Protein 1Y71 (pdb70)

InterPro domains:
  IPR014916 Kinase associated protein B [PF08810] (15-125)
  IPR014916 Kinase associated protein B [SM01298] (15-127)
  IPR038080 Kinase associated protein B superfamily [G3DSA:2.30.30.430] (1-127)
  IPR038080 Kinase associated protein B superfamily [SSF141251] (4-126)

Organism: Bacillus cereus (strain ATCC 14579 / DSM 31 / CCUG 7414 / JCM 2152 / NBRC 15305 / NCIMB 9373 / NCTC 2599 / NRRL B-3711) (NCBI:txid226900)

Foldseek 3Di:
DDDFQFWWWAQDQQWIFIFTFHDDDPQKTWTFGFATQAAHFPVRGDADHRHIDIGGPVIGGDDDDRDHHVVRVVVNLVVVVPCVVPPDVSSVVRVVVSVVNCVVSVD/DADFQFWWWAADQQWIFIFTFHDDDPQKTWTQGFATQAAHQQPVPGDGDQDHRRTDIGGPVIGGDDDDGDHRLVRVVVNLVVVVPCVVPPDPSSVSRVVRSVVVCVVSVD

Structure (mmCIF, N/CA/C/O backbone):
data_1Y71
#
_entry.id   1Y71
#
_cell.length_a   27.197
_cell.length_b   99.403
_cell.length_c   101.755
_cell.angle_alpha   90.000
_cell.angle_beta   90.000
_cell.angle_gamma   90.000
#
_symmetry.space_group_name_H-M   'P 21 21 21'
#
loop_
_entity.id
_entity.type
_entity.pdbx_description
1 polymer 'Kinase-associated protein B'
2 water water
#
loop_
_atom_site.group_PDB
_atom_site.id
_atom_site.type_symbol
_atom_site.label_atom_id
_atom_site.label_alt_id
_atom_site.label_comp_id
_atom_site.label_asym_id
_atom_site.label_entity_id
_atom_site.label_seq_id
_atom_site.pdbx_PDB_ins_code
_atom_site.Cartn_x
_atom_site.Cartn_y
_atom_site.Cartn_z
_atom_site.occupancy
_atom_site.B_iso_or_equiv
_atom_site.auth_seq_id
_atom_site.auth_comp_id
_atom_site.auth_asym_id
_atom_site.auth_atom_id
_atom_site.pdbx_PDB_model_num
ATOM 1 N N . THR A 1 7 ? -13.830 -26.195 17.300 1.00 40.97 4 THR A N 1
ATOM 2 C CA . THR A 1 7 ? -12.586 -25.762 16.587 1.00 40.87 4 THR A CA 1
ATOM 3 C C . THR A 1 7 ? -12.677 -24.309 16.106 1.00 39.87 4 THR A C 1
ATOM 4 O O . THR A 1 7 ? -13.177 -24.027 15.011 1.00 40.36 4 THR A O 1
ATOM 8 N N . PHE A 1 8 ? -12.173 -23.395 16.925 1.00 38.38 5 PHE A N 1
ATOM 9 C CA . PHE A 1 8 ? -12.119 -21.983 16.560 1.00 36.38 5 PHE A CA 1
ATOM 10 C C . PHE A 1 8 ? -11.345 -21.755 15.273 1.00 36.43 5 PHE A C 1
ATOM 11 O O . PHE A 1 8 ? -10.314 -22.391 15.025 1.00 35.25 5 PHE A O 1
ATOM 19 N N . GLU A 1 9 ? -11.895 -20.859 14.457 1.00 35.98 6 GLU A N 1
ATOM 20 C CA . GLU A 1 9 ? -11.336 -20.488 13.182 1.00 36.34 6 GLU A CA 1
ATOM 21 C C . GLU A 1 9 ? -10.334 -19.371 13.431 1.00 34.78 6 GLU A C 1
ATOM 22 O O . GLU A 1 9 ? -10.442 -18.629 14.431 1.00 33.17 6 GLU A O 1
ATOM 28 N N . ILE A 1 10 ? -9.374 -19.255 12.510 1.00 32.94 7 ILE A N 1
ATOM 29 C CA . ILE A 1 10 ? -8.381 -18.198 12.535 1.00 31.56 7 ILE A CA 1
ATOM 30 C C . ILE A 1 10 ? -9.144 -16.881 12.487 1.00 29.61 7 ILE A C 1
ATOM 31 O O . ILE A 1 10 ? -10.063 -16.709 11.684 1.00 29.22 7 ILE A O 1
ATOM 36 N N . GLY A 1 11 ? -8.791 -15.976 13.386 1.00 27.81 8 GLY A N 1
ATOM 37 C CA . GLY A 1 11 ? -9.494 -14.713 13.486 1.00 25.71 8 GLY A CA 1
ATOM 38 C C . GLY A 1 11 ? -10.457 -14.678 14.656 1.00 25.56 8 GLY A C 1
ATOM 39 O O . GLY A 1 11 ? -10.875 -13.616 15.072 1.00 24.92 8 GLY A O 1
ATOM 40 N N . GLU A 1 12 ? -10.812 -15.835 15.215 1.00 25.21 9 GLU A N 1
ATOM 41 C CA . GLU A 1 12 ? -11.752 -15.847 16.328 1.00 25.26 9 GLU A CA 1
ATOM 42 C C . GLU A 1 12 ? -11.281 -15.064 17.591 1.00 23.05 9 GLU A C 1
ATOM 43 O O . GLU A 1 12 ? -10.139 -15.181 18.030 1.00 23.86 9 GLU A O 1
ATOM 49 N N . ILE A 1 13 ? -12.172 -14.272 18.158 1.00 22.37 10 ILE A N 1
ATOM 50 C CA . ILE A 1 13 ? -11.864 -13.528 19.385 1.00 21.37 10 ILE A CA 1
ATOM 51 C C . ILE A 1 13 ? -12.193 -14.446 20.557 1.00 21.85 10 ILE A C 1
ATOM 52 O O . ILE A 1 13 ? -13.309 -14.973 20.638 1.00 22.02 10 ILE A O 1
ATOM 57 N N . VAL A 1 14 ? -11.218 -14.655 21.436 1.00 20.81 11 VAL A N 1
ATOM 58 C CA . VAL A 1 14 ? -11.321 -15.670 22.485 1.00 20.88 11 VAL A CA 1
ATOM 59 C C . VAL A 1 14 ? -10.748 -15.147 23.797 1.00 21.12 11 VAL A C 1
ATOM 60 O O . VAL A 1 14 ? -10.080 -14.109 23.831 1.00 21.79 11 VAL A O 1
ATOM 64 N N . THR A 1 15 ? -11.055 -15.839 24.895 1.00 21.94 12 THR A N 1
ATOM 65 C CA . THR A 1 15 ? -10.219 -15.811 26.078 1.00 22.79 12 THR A CA 1
ATOM 66 C C . THR A 1 15 ? -9.286 -16.997 26.123 1.00 23.79 12 THR A C 1
ATOM 67 O O . THR A 1 15 ? -9.631 -18.100 25.655 1.00 23.85 12 THR A O 1
ATOM 71 N N . GLY A 1 16 ? -8.101 -16.780 26.706 1.00 23.96 13 GLY A N 1
ATOM 72 C CA . GLY A 1 16 ? -7.173 -17.880 26.978 1.00 23.32 13 GLY A CA 1
ATOM 73 C C . GLY A 1 16 ? -6.599 -17.735 28.391 1.00 23.87 13 GLY A C 1
ATOM 74 O O . GLY A 1 16 ? -6.315 -16.632 28.857 1.00 24.20 13 GLY A O 1
ATOM 75 N N . ILE A 1 17 ? -6.481 -18.852 29.084 1.00 25.04 14 ILE A N 1
ATOM 76 C CA . ILE A 1 17 ? -5.832 -18.914 30.394 1.00 25.02 14 ILE A CA 1
ATOM 77 C C . ILE A 1 17 ? -4.452 -19.526 30.137 1.00 25.66 14 ILE A C 1
ATOM 78 O O . ILE A 1 17 ? -4.332 -20.597 29.501 1.00 24.40 14 ILE A O 1
ATOM 83 N N . TYR A 1 18 ? -3.407 -18.845 30.610 1.00 25.26 15 TYR A N 1
ATOM 84 C CA . TYR A 1 18 ? -2.053 -19.262 30.330 1.00 25.85 15 TYR A CA 1
ATOM 85 C C . TYR A 1 18 ? -1.177 -18.859 31.522 1.00 26.12 15 TYR A C 1
ATOM 86 O O . TYR A 1 18 ? -1.083 -17.660 31.841 1.00 25.20 15 TYR A O 1
ATOM 95 N N . LYS A 1 19 ? -0.557 -19.859 32.170 1.00 26.17 16 LYS A N 1
ATOM 96 C CA . LYS A 1 19 ? 0.277 -19.636 33.374 1.00 26.46 16 LYS A CA 1
ATOM 97 C C . LYS A 1 19 ? -0.424 -18.801 34.431 1.00 25.34 16 LYS A C 1
ATOM 98 O O . LYS A 1 19 ? 0.162 -17.867 35.007 1.00 25.96 16 LYS A O 1
ATOM 104 N N . THR A 1 20 ? -1.679 -19.152 34.683 1.00 24.68 17 THR A N 1
ATOM 105 C CA . THR A 1 20 ? -2.538 -18.530 35.702 1.00 24.53 17 THR A CA 1
ATOM 106 C C . THR A 1 20 ? -3.074 -17.142 35.298 1.00 23.90 17 THR A C 1
ATOM 107 O O . THR A 1 20 ? -3.947 -16.622 35.955 1.00 23.44 17 THR A O 1
ATOM 111 N N . GLY A 1 21 ? -2.584 -16.562 34.207 1.00 23.26 18 GLY A N 1
ATOM 112 C CA . GLY A 1 21 ? -3.131 -15.274 33.748 1.00 21.65 18 GLY A CA 1
ATOM 113 C C . GLY A 1 21 ? -4.263 -15.552 32.788 1.00 22.15 18 GLY A C 1
ATOM 114 O O . GLY A 1 21 ? -4.352 -16.658 32.245 1.00 21.39 18 GLY A O 1
ATOM 115 N N . LYS A 1 22 ? -5.142 -14.572 32.580 1.00 21.50 19 LYS A N 1
ATOM 116 C CA . LYS A 1 22 ? -6.271 -14.745 31.654 1.00 22.35 19 LYS A CA 1
ATOM 117 C C . LYS A 1 22 ? -6.296 -13.527 30.734 1.00 22.14 19 LYS A C 1
ATOM 118 O O . LYS A 1 22 ? -6.191 -12.396 31.193 1.00 22.62 19 LYS A O 1
ATOM 124 N N . TYR A 1 23 ? -6.454 -13.775 29.441 1.00 22.55 20 TYR A N 1
ATOM 125 C CA . TYR A 1 23 ? -6.234 -12.764 28.420 1.00 21.99 20 TYR A CA 1
ATOM 126 C C . TYR A 1 23 ? -7.368 -12.817 27.445 1.00 22.09 20 TYR A C 1
ATOM 127 O O . TYR A 1 23 ? -7.989 -13.852 27.280 1.00 22.30 20 TYR A O 1
ATOM 136 N N . ILE A 1 24 ? -7.602 -11.695 26.773 1.00 21.91 21 ILE A N 1
ATOM 137 C CA . ILE A 1 24 ? -8.450 -11.667 25.624 1.00 20.56 21 ILE A CA 1
ATOM 138 C C . ILE A 1 24 ? -7.514 -11.607 24.439 1.00 20.90 21 ILE A C 1
ATOM 139 O O . ILE A 1 24 ? -6.548 -10.855 24.461 1.00 19.09 21 ILE A O 1
ATOM 144 N N . GLY A 1 25 ? -7.822 -12.392 23.398 1.00 21.22 22 GLY A N 1
ATOM 145 C CA . GLY A 1 25 ? -6.990 -12.426 22.198 1.00 20.52 22 GLY A CA 1
ATOM 146 C C . GLY A 1 25 ? -7.713 -12.940 20.976 1.00 21.65 22 GLY A C 1
ATOM 147 O O . GLY A 1 25 ? -8.974 -12.991 20.946 1.00 21.02 22 GLY A O 1
ATOM 148 N N . GLU A 1 26 ? -6.902 -13.276 19.961 1.00 21.25 23 GLU A N 1
ATOM 149 C CA . GLU A 1 26 ? -7.368 -13.665 18.657 1.00 22.33 23 GLU A CA 1
ATOM 150 C C . GLU A 1 26 ? -6.592 -14.903 18.211 1.00 22.99 23 GLU A C 1
ATOM 151 O O . GLU A 1 26 ? -5.358 -14.918 18.274 1.00 23.18 23 GLU A O 1
ATOM 157 N N . VAL A 1 27 ? -7.322 -15.943 17.799 1.00 24.38 24 VAL A N 1
ATOM 158 C CA . VAL A 1 27 ? -6.727 -17.173 17.261 1.00 25.14 24 VAL A CA 1
ATOM 159 C C . VAL A 1 27 ? -6.019 -16.829 15.942 1.00 25.90 24 VAL A C 1
ATOM 160 O O . VAL A 1 27 ? -6.617 -16.253 15.020 1.00 25.45 24 VAL A O 1
ATOM 164 N N . THR A 1 28 ? -4.738 -17.160 15.865 1.00 27.56 25 THR A N 1
ATOM 165 C CA . THR A 1 28 ? -3.962 -16.909 14.636 1.00 29.72 25 THR A CA 1
ATOM 166 C C . THR A 1 28 ? -3.491 -18.189 13.982 1.00 31.52 25 THR A C 1
ATOM 167 O O . THR A 1 28 ? -3.123 -18.180 12.804 1.00 31.31 25 THR A O 1
ATOM 171 N N . ASN A 1 29 ? -3.497 -19.268 14.766 1.00 33.40 26 ASN A N 1
ATOM 172 C CA . ASN A 1 29 ? -3.183 -20.602 14.288 1.00 36.08 26 ASN A CA 1
ATOM 173 C C . ASN A 1 29 ? -3.826 -21.702 15.146 1.00 37.54 26 ASN A C 1
ATOM 174 O O . ASN A 1 29 ? -4.235 -21.484 16.294 1.00 36.87 26 ASN A O 1
ATOM 179 N N . SER A 1 30 ? -3.907 -22.895 14.574 1.00 39.76 27 SER A N 1
ATOM 180 C CA . SER A 1 30 ? -4.610 -24.001 15.190 1.00 41.66 27 SER A CA 1
ATOM 181 C C . SER A 1 30 ? -3.867 -25.295 14.884 1.00 42.82 27 SER A C 1
ATOM 182 O O . SER A 1 30 ? -3.397 -25.496 13.756 1.00 42.95 27 SER A O 1
ATOM 185 N N . ARG A 1 31 ? -3.743 -26.145 15.901 1.00 43.52 28 ARG A N 1
ATOM 186 C CA . ARG A 1 31 ? -3.198 -27.505 15.747 1.00 44.76 28 ARG A CA 1
ATOM 187 C C . ARG A 1 31 ? -3.892 -28.412 16.768 1.00 44.20 28 ARG A C 1
ATOM 188 O O . ARG A 1 31 ? -4.453 -27.902 17.744 1.00 44.12 28 ARG A O 1
ATOM 196 N N . PRO A 1 32 ? -3.868 -29.756 16.556 1.00 43.78 29 PRO A N 1
ATOM 197 C CA . PRO A 1 32 ? -4.483 -30.665 17.539 1.00 42.83 29 PRO A CA 1
ATOM 198 C C . PRO A 1 32 ? -4.188 -30.292 18.995 1.00 41.98 29 PRO A C 1
ATOM 199 O O . PRO A 1 32 ? -3.015 -30.171 19.391 1.00 42.36 29 PRO A O 1
ATOM 203 N N . GLY A 1 33 ? -5.252 -30.088 19.774 1.00 40.30 30 GLY A N 1
ATOM 204 C CA . GLY A 1 33 ? -5.131 -29.821 21.208 1.00 38.42 30 GLY A CA 1
ATOM 205 C C . GLY A 1 33 ? -4.624 -28.446 21.639 1.00 37.20 30 GLY A C 1
ATOM 206 O O . GLY A 1 33 ? -4.348 -28.236 22.835 1.00 35.88 30 GLY A O 1
ATOM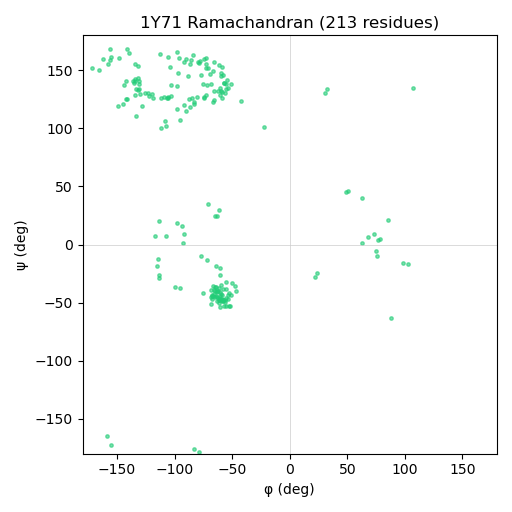 207 N N . SER A 1 34 ? -4.505 -27.507 20.692 1.00 35.90 31 SER A N 1
ATOM 208 C CA . SER A 1 34 ? -3.885 -26.213 21.000 1.00 35.08 31 SER A CA 1
ATOM 209 C C . SER A 1 34 ? -4.281 -25.092 20.038 1.00 33.95 31 SER A C 1
ATOM 210 O O . SER A 1 34 ? -4.647 -25.346 18.895 1.00 33.60 31 SER A O 1
ATOM 213 N N . TYR A 1 35 ? -4.199 -23.852 20.520 1.00 33.14 32 TYR A N 1
ATOM 214 C CA . TYR A 1 35 ? -4.327 -22.665 19.658 1.00 32.02 32 TYR A CA 1
ATOM 215 C C . TYR A 1 35 ? -3.187 -21.685 19.915 1.00 30.47 32 TYR A C 1
ATOM 216 O O . TYR A 1 35 ? -2.789 -21.478 21.067 1.00 30.30 32 TYR A O 1
ATOM 225 N N . VAL A 1 36 ? -2.690 -21.079 18.843 1.00 28.59 33 VAL A N 1
ATOM 226 C CA . VAL A 1 36 ? -1.851 -19.885 18.961 1.00 27.43 33 VAL A CA 1
ATOM 227 C C . VAL A 1 36 ? -2.765 -18.689 19.103 1.00 26.77 33 VAL A C 1
ATOM 228 O O . VAL A 1 36 ? -3.616 -18.440 18.253 1.00 27.12 33 VAL A O 1
ATOM 232 N N . VAL A 1 37 ? -2.583 -17.954 20.195 1.00 26.20 34 VAL A N 1
ATOM 233 C CA . VAL A 1 37 ? -3.408 -16.808 20.491 1.00 24.96 34 VAL A CA 1
ATOM 234 C C . VAL A 1 37 ? -2.552 -15.586 20.561 1.00 24.39 34 VAL A C 1
ATOM 235 O O . VAL A 1 37 ? -1.508 -15.551 21.269 1.00 22.81 34 VAL A O 1
ATOM 239 N N . LYS A 1 38 ? -3.008 -14.582 19.822 1.00 22.33 35 LYS A N 1
ATOM 240 C CA . LYS A 1 38 ? -2.406 -13.248 19.863 1.00 23.09 35 LYS A CA 1
ATOM 241 C C . LYS A 1 38 ? -3.119 -12.397 20.904 1.00 21.21 35 LYS A C 1
ATOM 242 O O . LYS A 1 38 ? -4.321 -12.150 20.806 1.00 22.65 35 LYS A O 1
ATOM 248 N N . VAL A 1 39 ? -2.373 -11.941 21.892 1.00 20.54 36 VAL A N 1
ATOM 249 C CA . VAL A 1 39 ? -2.909 -11.204 23.041 1.00 20.37 36 VAL A CA 1
ATOM 250 C C . VAL A 1 39 ? -3.311 -9.777 22.715 1.00 19.94 36 VAL A C 1
ATOM 251 O O . VAL A 1 39 ? -2.525 -8.986 22.168 1.00 19.88 36 VAL A O 1
ATOM 255 N N . LEU A 1 40 ? -4.551 -9.447 23.063 1.00 19.98 37 LEU A N 1
ATOM 256 C CA . LEU A 1 40 ? -5.093 -8.102 22.853 1.00 20.61 37 LEU A CA 1
ATOM 257 C C . LEU A 1 40 ? -5.404 -7.328 24.176 1.00 20.09 37 LEU A C 1
ATOM 258 O O . LEU A 1 40 ? -5.422 -6.097 24.186 1.00 19.99 37 LEU A O 1
ATOM 263 N N . ALA A 1 41 ? -5.670 -8.045 25.270 1.00 19.91 38 ALA A N 1
ATOM 264 C CA . ALA A 1 41 ? -5.978 -7.412 26.557 1.00 20.07 38 ALA A CA 1
ATOM 265 C C . ALA A 1 41 ? -5.806 -8.412 27.694 1.00 20.18 38 ALA A C 1
ATOM 266 O O . ALA A 1 41 ? -5.816 -9.617 27.463 1.00 19.78 38 ALA A O 1
ATOM 268 N N . VAL A 1 42 ? -5.632 -7.900 28.919 1.00 20.67 39 VAL A N 1
ATOM 269 C CA . VAL A 1 42 ? -5.410 -8.749 30.117 1.00 22.16 39 VAL A CA 1
ATOM 270 C C . VAL A 1 42 ? -6.706 -8.722 30.957 1.00 22.41 39 VAL A C 1
ATOM 271 O O . VAL A 1 42 ? -7.207 -7.648 31.259 1.00 23.28 39 VAL A O 1
ATOM 275 N N . LEU A 1 43 ? -7.246 -9.895 31.286 1.00 22.48 40 LEU A N 1
ATOM 276 C CA . LEU A 1 43 ? -8.403 -9.997 32.188 1.00 22.55 40 LEU A CA 1
ATOM 277 C C . LEU A 1 43 ? -7.975 -10.263 33.631 1.00 23.31 40 LEU A C 1
ATOM 278 O O . LEU A 1 43 ? -8.572 -9.747 34.584 1.00 22.48 40 LEU A O 1
ATOM 283 N N . LYS A 1 44 ? -6.932 -11.074 33.780 1.00 22.86 41 LYS A N 1
ATOM 284 C CA . LYS A 1 44 ? -6.436 -11.443 35.101 1.00 24.65 41 LYS A CA 1
ATOM 285 C C . LYS A 1 44 ? -4.917 -11.494 34.993 1.00 23.85 41 LYS A C 1
ATOM 286 O O . LYS A 1 44 ? -4.376 -12.179 34.100 1.00 24.37 41 LYS A O 1
ATOM 292 N N . HIS A 1 45 ? -4.247 -10.744 35.861 1.00 23.43 42 HIS A N 1
ATOM 293 C CA . HIS A 1 45 ? -2.779 -10.774 35.950 1.00 23.68 42 HIS A CA 1
ATOM 294 C C . HIS A 1 45 ? -2.341 -12.104 36.584 1.00 24.38 42 HIS A C 1
ATOM 295 O O . HIS A 1 45 ? -2.980 -12.578 37.515 1.00 23.31 42 HIS A O 1
ATOM 302 N N . PRO A 1 46 ? -1.285 -12.740 36.038 1.00 24.38 43 PRO A N 1
ATOM 303 C CA . PRO A 1 46 ? -0.916 -14.031 36.632 1.00 24.95 43 PRO A CA 1
ATOM 304 C C . PRO A 1 46 ? -0.507 -13.922 38.108 1.00 25.44 43 PRO A C 1
ATOM 305 O O . PRO A 1 46 ? -0.076 -12.853 38.572 1.00 25.38 43 PRO A O 1
ATOM 309 N N . VAL A 1 47 ? -0.681 -15.030 38.814 1.00 26.12 44 VAL A N 1
ATOM 310 C CA . VAL A 1 47 ? -0.249 -15.227 40.208 1.00 27.40 44 VAL A CA 1
ATOM 311 C C . VAL A 1 47 ? 1.269 -15.213 40.300 1.00 28.41 44 VAL A C 1
ATOM 312 O O . VAL A 1 47 ? 1.949 -15.630 39.349 1.00 27.75 44 VAL A O 1
ATOM 316 N N . GLN A 1 48 ? 1.798 -14.758 41.454 1.00 29.39 45 GLN A N 1
ATOM 317 C CA . GLN A 1 48 ? 3.253 -14.674 41.673 1.00 31.14 45 GLN A CA 1
ATOM 318 C C . GLN A 1 48 ? 3.838 -15.866 42.454 1.00 32.31 45 GLN A C 1
ATOM 319 O O . GLN A 1 48 ? 3.114 -16.819 42.764 1.00 34.51 45 GLN A O 1
ATOM 325 N N . GLU A 1 64 ? 8.555 -11.164 38.738 1.00 43.81 61 GLU A N 1
ATOM 326 C CA . GLU A 1 64 ? 8.808 -12.607 38.658 1.00 43.76 61 GLU A CA 1
ATOM 327 C C . GLU A 1 64 ? 8.020 -13.230 37.501 1.00 43.11 61 GLU A C 1
ATOM 328 O O . GLU A 1 64 ? 8.625 -13.737 36.541 1.00 43.17 61 GLU A O 1
ATOM 334 N N . ARG A 1 65 ? 6.679 -13.170 37.600 1.00 41.04 62 ARG A N 1
ATOM 335 C CA . ARG A 1 65 ? 5.751 -13.723 36.602 1.00 39.07 62 ARG A CA 1
ATOM 336 C C . ARG A 1 65 ? 4.997 -12.577 35.889 1.00 36.77 62 ARG A C 1
ATOM 337 O O . ARG A 1 65 ? 4.010 -12.039 36.421 1.00 34.81 62 ARG A O 1
ATOM 345 N N . ARG A 1 66 ? 5.462 -12.235 34.688 1.00 34.23 63 ARG A N 1
ATOM 346 C CA . ARG A 1 66 ? 4.962 -11.084 33.946 1.00 33.73 63 ARG A CA 1
ATOM 347 C C . ARG A 1 66 ? 3.756 -11.500 33.092 1.00 31.22 63 ARG A C 1
ATOM 348 O O . ARG A 1 66 ? 3.689 -12.624 32.590 1.00 30.38 63 ARG A O 1
ATOM 356 N N . ALA A 1 67 ? 2.806 -10.585 32.960 1.00 28.82 64 ALA A N 1
ATOM 357 C CA . ALA A 1 67 ? 1.688 -10.748 32.055 1.00 27.33 64 ALA A CA 1
ATOM 358 C C . ALA A 1 67 ? 2.239 -10.911 30.629 1.00 26.05 64 ALA A C 1
ATOM 359 O O . ALA A 1 67 ? 3.297 -10.354 30.313 1.00 24.76 64 ALA A O 1
ATOM 361 N N . LEU A 1 68 ? 1.545 -11.689 29.801 1.00 24.71 65 LEU A N 1
ATOM 362 C CA . LEU A 1 68 ? 1.810 -11.696 28.329 1.00 24.99 65 LEU A CA 1
ATOM 363 C C . LEU A 1 68 ? 1.733 -10.279 27.730 1.00 24.64 65 LEU A C 1
ATOM 364 O O . LEU A 1 68 ? 0.911 -9.471 28.151 1.00 23.27 65 LEU A O 1
ATOM 369 N N . ALA A 1 69 ? 2.627 -9.988 26.772 1.00 24.66 66 ALA A N 1
ATOM 370 C CA . ALA A 1 69 ? 2.708 -8.655 26.177 1.00 24.80 66 ALA A CA 1
ATOM 371 C C . ALA A 1 69 ? 1.624 -8.424 25.116 1.00 24.07 66 ALA A C 1
ATOM 372 O O . ALA A 1 69 ? 1.094 -9.378 24.514 1.00 24.56 66 ALA A O 1
ATOM 374 N N . PHE A 1 70 ? 1.307 -7.157 24.876 1.00 23.19 67 PHE A N 1
ATOM 375 C CA . PHE A 1 70 ? 0.336 -6.816 23.850 1.00 22.42 67 PHE A CA 1
ATOM 376 C C . PHE A 1 70 ? 0.885 -7.328 22.526 1.00 22.39 67 PHE A C 1
ATOM 377 O O . PHE A 1 70 ? 2.057 -7.101 22.222 1.00 19.17 67 PHE A O 1
ATOM 385 N N . ARG A 1 71 ? 0.045 -8.081 21.799 1.00 21.91 68 ARG A N 1
ATOM 386 C CA . ARG A 1 71 ? 0.372 -8.642 20.504 1.00 23.05 68 ARG A CA 1
ATOM 387 C C . ARG A 1 71 ? 1.286 -9.852 20.627 1.00 23.79 68 ARG A C 1
ATOM 388 O O . ARG A 1 71 ? 1.669 -10.430 19.602 1.00 24.45 68 ARG A O 1
ATOM 396 N N . GLU A 1 72 ? 1.602 -10.279 21.853 1.00 23.53 69 GLU A N 1
ATOM 397 C CA . GLU A 1 72 ? 2.401 -11.488 22.023 1.00 24.75 69 GLU A CA 1
ATOM 398 C C . GLU A 1 72 ? 1.570 -12.687 21.578 1.00 25.99 69 GLU A C 1
ATOM 399 O O . GLU A 1 72 ? 0.367 -12.760 21.846 1.00 25.69 69 GLU A O 1
ATOM 405 N N . GLN A 1 73 ? 2.200 -13.607 20.858 1.00 26.13 70 GLN A N 1
ATOM 406 C CA . GLN A 1 73 ? 1.509 -14.788 20.380 1.00 27.71 70 GLN A CA 1
ATOM 407 C C . GLN A 1 73 ? 1.925 -16.009 21.202 1.00 28.63 70 GLN A C 1
ATOM 408 O O . GLN A 1 73 ? 3.132 -16.323 21.333 1.00 28.28 70 GLN A O 1
ATOM 414 N N . THR A 1 74 ? 0.919 -16.693 21.728 1.00 28.83 71 THR A N 1
ATOM 415 C CA . THR A 1 74 ? 1.111 -17.773 22.704 1.00 30.19 71 THR A CA 1
ATOM 416 C C . THR A 1 74 ? 0.341 -19.021 22.331 1.00 30.02 71 THR A C 1
ATOM 417 O O . THR A 1 74 ? -0.813 -18.963 21.922 1.00 29.94 71 THR A O 1
ATOM 421 N N . ASN A 1 75 ? 0.990 -20.160 22.504 1.00 31.45 72 ASN A N 1
ATOM 422 C CA . ASN A 1 75 ? 0.328 -21.431 22.363 1.00 32.58 72 ASN A CA 1
ATOM 423 C C . ASN A 1 75 ? -0.408 -21.824 23.643 1.00 31.89 72 ASN A C 1
ATOM 424 O O . ASN A 1 75 ? 0.182 -21.936 24.721 1.00 31.20 72 ASN A O 1
ATOM 429 N N . ILE A 1 76 ? -1.717 -22.008 23.510 1.00 30.78 73 ILE A N 1
ATOM 430 C CA . ILE A 1 76 ? -2.581 -22.227 24.664 1.00 30.31 73 ILE A CA 1
ATOM 431 C C . ILE A 1 76 ? -3.360 -23.534 24.437 1.00 29.84 73 ILE A C 1
ATOM 432 O O . ILE A 1 76 ? -3.952 -23.708 23.368 1.00 29.59 73 ILE A O 1
ATOM 437 N N . PRO A 1 77 ? -3.362 -24.441 25.445 1.00 30.28 74 PRO A N 1
ATOM 4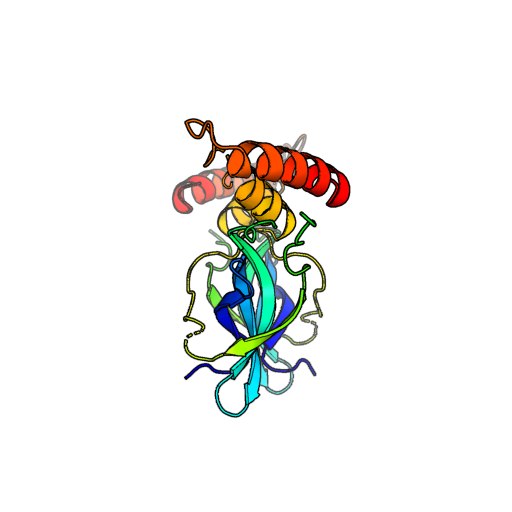38 C CA . PRO A 1 77 ? -4.136 -25.689 25.344 1.00 30.17 74 PRO A CA 1
ATOM 439 C C . PRO A 1 77 ? -5.597 -25.377 25.044 1.00 30.48 74 PRO A C 1
ATOM 440 O O . PRO A 1 77 ? -6.191 -24.486 25.678 1.00 30.25 74 PRO A O 1
ATOM 444 N N . GLU A 1 78 ? -6.148 -26.102 24.081 1.00 30.85 75 GLU A N 1
ATOM 445 C CA . GLU A 1 78 ? -7.533 -25.960 23.610 1.00 32.94 75 GLU A CA 1
ATOM 446 C C . GLU A 1 78 ? -8.594 -25.907 24.715 1.00 31.21 75 GLU A C 1
ATOM 447 O O . GLU A 1 78 ? -9.579 -25.175 24.580 1.00 31.07 75 GLU A O 1
ATOM 453 N N . GLN A 1 79 ? -8.391 -26.669 25.798 1.00 30.20 76 GLN A N 1
ATOM 454 C CA . GLN A 1 79 ? -9.320 -26.670 26.957 1.00 29.69 76 GLN A CA 1
ATOM 455 C C . GLN A 1 79 ? -9.419 -25.293 27.638 1.00 29.07 76 GLN A C 1
ATOM 456 O O . GLN A 1 79 ? -10.453 -24.973 28.250 1.00 28.53 76 GLN A O 1
ATOM 470 N N . VAL A 1 81 ? -9.051 -22.374 26.136 1.00 27.26 78 VAL A N 1
ATOM 471 C CA . VAL A 1 81 ? -9.469 -21.341 25.175 1.00 26.65 78 VAL A CA 1
ATOM 472 C C . VAL A 1 81 ? -11.000 -21.321 25.005 1.00 27.33 78 VAL A C 1
ATOM 473 O O . VAL A 1 81 ? -11.609 -22.352 24.758 1.00 26.53 78 VAL A O 1
ATOM 477 N N . LYS A 1 82 ? -11.612 -20.146 25.107 1.00 26.75 79 LYS A N 1
ATOM 478 C CA . LYS A 1 82 ? -13.060 -20.016 24.980 1.00 27.55 79 LYS A CA 1
ATOM 479 C C . LYS A 1 82 ? -13.456 -18.853 24.068 1.00 26.27 79 LYS A C 1
ATOM 480 O O . LYS A 1 82 ? -12.847 -17.800 24.126 1.00 24.79 79 LYS A O 1
ATOM 486 N N . LYS A 1 83 ? -14.489 -19.025 23.249 1.00 25.99 80 LYS A N 1
ATOM 487 C CA . LYS A 1 83 ? -15.022 -17.913 22.487 1.00 27.14 80 LYS A CA 1
ATOM 488 C C . LYS A 1 83 ? -15.304 -16.736 23.419 1.00 26.83 80 LYS A C 1
ATOM 489 O O . LYS A 1 83 ? -15.773 -16.926 24.542 1.00 26.31 80 LYS A O 1
ATOM 495 N N . TYR A 1 84 ? -14.960 -15.518 22.988 1.00 26.22 81 TYR A N 1
ATOM 496 C CA . TYR A 1 84 ? -15.206 -14.322 23.810 1.00 25.46 81 TYR A CA 1
ATOM 497 C C . TYR A 1 84 ? -16.069 -13.329 23.043 1.00 26.14 81 TYR A C 1
ATOM 498 O O . TYR A 1 84 ? -15.749 -12.944 21.925 1.00 25.64 81 TYR A O 1
ATOM 507 N N . GLU A 1 85 ? -17.155 -12.878 23.649 1.00 26.44 82 GLU A N 1
ATOM 508 C CA . GLU A 1 85 ? -17.996 -11.988 22.877 1.00 27.00 82 GLU A CA 1
ATOM 509 C C . GLU A 1 85 ? -18.145 -10.591 23.407 1.00 26.46 82 GLU A C 1
ATOM 510 O O . GLU A 1 85 ? -18.948 -9.830 22.863 1.00 28.74 82 GLU A O 1
ATOM 516 N N . GLY A 1 86 ? -17.392 -10.235 24.445 1.00 24.03 83 GLY A N 1
ATOM 517 C CA . GLY A 1 86 ? -17.468 -8.883 24.978 1.00 22.85 83 GLY A CA 1
ATOM 518 C C . GLY A 1 86 ? -16.602 -7.894 24.203 1.00 22.13 83 GLY A C 1
ATOM 519 O O . GLY A 1 86 ? -15.961 -8.237 23.192 1.00 21.35 83 GLY A O 1
ATOM 520 N N . GLU A 1 87 ? -16.563 -6.653 24.692 1.00 21.39 84 GLU A N 1
ATOM 521 C CA . GLU A 1 87 ? -15.734 -5.651 24.066 1.00 21.68 84 GLU A CA 1
ATOM 522 C C . GLU A 1 87 ? -14.271 -5.946 24.378 1.00 22.47 84 GLU A C 1
ATOM 523 O O . GLU A 1 87 ? -13.933 -6.521 25.420 1.00 22.64 84 GLU A O 1
ATOM 529 N N . ILE A 1 88 ? -13.392 -5.535 23.485 1.00 21.37 85 ILE A N 1
ATOM 530 C CA . ILE A 1 88 ? -11.949 -5.681 23.760 1.00 21.65 85 ILE A CA 1
ATOM 531 C C . ILE A 1 88 ? -11.453 -4.412 24.481 1.00 21.95 85 ILE A C 1
ATOM 532 O O . ILE A 1 88 ? -11.465 -3.342 23.901 1.00 22.51 85 ILE A O 1
ATOM 537 N N . PRO A 1 89 ? -11.023 -4.530 25.749 1.00 22.71 86 PRO A N 1
ATOM 538 C CA . PRO A 1 89 ? -10.570 -3.334 26.435 1.00 22.21 86 PRO A CA 1
ATOM 539 C C . PRO A 1 89 ? -9.197 -2.912 25.920 1.00 21.92 86 PRO A C 1
ATOM 540 O O . PRO A 1 89 ? -8.451 -3.721 25.343 1.00 21.00 86 PRO A O 1
ATOM 544 N N . ASP A 1 90 ? -8.851 -1.652 26.129 1.00 20.90 87 ASP A N 1
ATOM 545 C CA . ASP A 1 90 ? -7.495 -1.236 25.809 1.00 19.82 87 ASP A CA 1
ATOM 546 C C . ASP A 1 90 ? -6.441 -2.033 26.620 1.00 19.54 87 ASP A C 1
ATOM 547 O O . ASP A 1 90 ? -6.549 -2.176 27.846 1.00 18.51 87 ASP A O 1
ATOM 552 N N . TYR A 1 91 ? -5.421 -2.542 25.935 1.00 18.92 88 TYR A N 1
ATOM 553 C CA . TYR A 1 91 ? -4.446 -3.404 26.593 1.00 19.72 88 TYR A CA 1
ATOM 554 C C . TYR A 1 91 ? -3.858 -2.761 27.855 1.00 20.26 88 TYR A C 1
ATOM 555 O O . TYR A 1 91 ? -3.855 -3.369 28.927 1.00 19.27 88 TYR A O 1
ATOM 564 N N . THR A 1 92 ? -3.331 -1.545 27.732 1.00 20.37 89 THR A N 1
ATOM 565 C CA . THR A 1 92 ? -2.653 -0.951 28.886 1.00 21.01 89 THR A CA 1
ATOM 566 C C . THR A 1 92 ? -3.632 -0.662 30.036 1.00 21.25 89 THR A C 1
ATOM 567 O O . THR A 1 92 ? -3.304 -0.911 31.206 1.00 20.54 89 THR A O 1
ATOM 571 N N . GLU A 1 93 ? -4.797 -0.096 29.714 1.00 22.15 90 GLU A N 1
ATOM 572 C CA . GLU A 1 93 ? -5.873 0.082 30.710 1.00 24.01 90 GLU A CA 1
ATOM 573 C C . GLU A 1 93 ? -6.236 -1.258 31.416 1.00 22.54 90 GLU A C 1
ATOM 574 O O . GLU A 1 93 ? -6.425 -1.271 32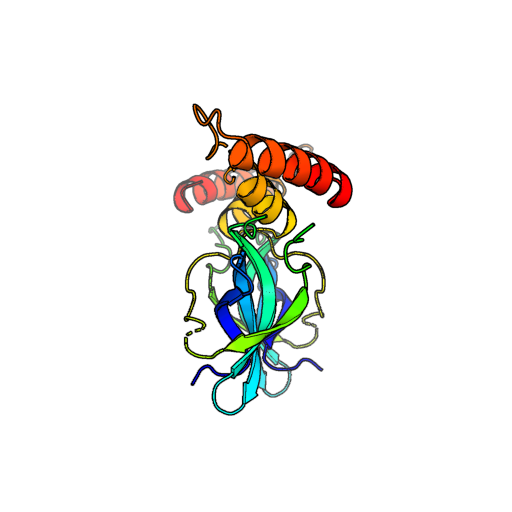.655 1.00 21.03 90 GLU A O 1
ATOM 580 N N . SER A 1 94 ? -6.339 -2.354 30.633 1.00 20.63 91 SER A N 1
ATOM 581 C CA . SER A 1 94 ? -6.722 -3.661 31.150 1.00 19.71 91 SER A CA 1
ATOM 582 C C . SER A 1 94 ? -5.616 -4.231 32.063 1.00 20.81 91 SER A C 1
ATOM 583 O O . SER A 1 94 ? -5.916 -4.814 33.091 1.00 20.04 91 SER A O 1
ATOM 586 N N . LEU A 1 95 ? -4.350 -4.032 31.684 1.00 21.35 92 LEU A N 1
ATOM 587 C CA . LEU A 1 95 ? -3.219 -4.450 32.527 1.00 23.20 92 LEU A CA 1
ATOM 588 C C . LEU A 1 95 ? -3.192 -3.682 33.845 1.00 23.53 92 LEU A C 1
ATOM 589 O O . LEU A 1 95 ? -2.959 -4.271 34.911 1.00 23.47 92 LEU A O 1
ATOM 594 N N . LYS A 1 96 ? -3.396 -2.364 33.768 1.00 23.82 93 LYS A N 1
ATOM 595 C CA . LYS A 1 96 ? -3.424 -1.519 34.972 1.00 25.04 93 LYS A CA 1
ATOM 596 C C . LYS A 1 96 ? -4.538 -2.016 35.919 1.00 24.50 93 LYS A C 1
ATOM 597 O O . LYS A 1 96 ? -4.319 -2.198 37.125 1.00 23.12 93 LYS A O 1
ATOM 603 N N . LEU A 1 97 ? -5.726 -2.221 35.367 1.00 23.01 94 LEU A N 1
ATOM 604 C CA . LEU A 1 97 ? -6.847 -2.757 36.156 1.00 22.78 94 LEU A CA 1
ATOM 605 C C . LEU A 1 97 ? -6.549 -4.139 36.772 1.00 22.33 94 LEU A C 1
ATOM 606 O O . LEU A 1 97 ? -6.767 -4.382 37.976 1.00 22.15 94 LEU A O 1
ATOM 611 N N . ALA A 1 98 ? -6.027 -5.043 35.961 1.00 21.42 95 ALA A N 1
ATOM 612 C CA . ALA A 1 98 ? -5.800 -6.414 36.404 1.00 21.66 95 ALA A CA 1
ATOM 613 C C . ALA A 1 98 ? -4.772 -6.452 37.545 1.00 21.95 95 ALA A C 1
ATOM 614 O O . ALA A 1 98 ? -4.940 -7.167 38.537 1.00 21.67 95 ALA A O 1
ATOM 616 N N . LEU A 1 99 ? -3.731 -5.644 37.410 1.00 22.36 96 LEU A N 1
ATOM 617 C CA . LEU A 1 99 ? -2.725 -5.493 38.467 1.00 25.11 96 LEU A CA 1
ATOM 618 C C . LEU A 1 99 ? -3.323 -4.908 39.761 1.00 24.81 96 LEU A C 1
ATOM 619 O O . LEU A 1 99 ? -3.093 -5.445 40.836 1.00 25.25 96 LEU A O 1
ATOM 624 N N . GLU A 1 100 ? -4.092 -3.822 39.651 1.00 25.28 97 GLU A N 1
ATOM 625 C CA . GLU A 1 100 ? -4.809 -3.230 40.797 1.00 26.41 97 GLU A CA 1
ATOM 626 C C . GLU A 1 100 ? -5.724 -4.246 41.522 1.00 25.78 97 GLU A C 1
ATOM 627 O O . GLU A 1 100 ? -5.738 -4.364 42.762 1.00 25.27 97 GLU A O 1
ATOM 633 N N . THR A 1 101 ? -6.484 -4.988 40.737 1.00 25.28 98 THR A N 1
ATOM 634 C CA . THR A 1 101 ? -7.395 -6.001 41.262 1.00 24.71 98 THR A CA 1
ATOM 635 C C . THR A 1 101 ? -6.626 -7.030 42.071 1.00 25.22 98 THR A C 1
ATOM 636 O O . THR A 1 101 ? -7.019 -7.361 43.175 1.00 24.87 98 THR A O 1
ATOM 640 N N . GLN A 1 102 ? -5.522 -7.520 41.525 1.00 25.41 99 GLN A N 1
ATOM 641 C CA . GLN A 1 102 ? -4.721 -8.528 42.195 1.00 25.49 99 GLN A CA 1
ATOM 642 C C . GLN A 1 102 ? -4.097 -7.983 43.495 1.00 26.53 99 GLN A C 1
ATOM 643 O O . GLN A 1 102 ? -4.116 -8.658 44.544 1.00 25.20 99 GLN A O 1
ATOM 657 N N . ASN A 1 104 ? -5.262 -5.460 45.320 1.00 28.54 101 ASN A N 1
ATOM 658 C CA . ASN A 1 104 ? -6.383 -5.268 46.236 1.00 29.78 101 ASN A CA 1
ATOM 659 C C . ASN A 1 104 ? -6.901 -6.541 46.867 1.00 30.15 101 ASN A C 1
ATOM 660 O O . ASN A 1 104 ? -7.488 -6.505 47.961 1.00 30.65 101 ASN A O 1
ATOM 665 N N . SER A 1 105 ? -6.680 -7.668 46.190 1.00 29.41 102 SER A N 1
ATOM 666 C CA . SER A 1 105 ? -7.126 -8.961 46.676 1.00 29.53 102 SER A CA 1
ATOM 667 C C . SER A 1 105 ? -6.436 -9.355 47.977 1.00 29.41 102 SER A C 1
ATOM 668 O O . SER A 1 105 ? -6.931 -10.240 48.658 1.00 28.62 102 SER A O 1
ATOM 671 N N . PHE A 1 106 ? -5.299 -8.710 48.297 1.00 27.96 103 PHE A N 1
ATOM 672 C CA . PHE A 1 106 ? -4.521 -9.018 49.503 1.00 28.69 103 PHE A CA 1
ATOM 673 C C . PHE A 1 106 ? -4.907 -8.173 50.705 1.00 28.93 103 PHE A C 1
ATOM 674 O O . PHE A 1 106 ? -4.256 -8.222 51.730 1.00 28.54 103 PHE A O 1
ATOM 682 N N . SER A 1 107 ? -5.991 -7.420 50.571 1.00 30.05 104 SER A N 1
ATOM 683 C CA . SER A 1 107 ? -6.524 -6.620 51.668 1.00 30.70 104 SER A CA 1
ATOM 684 C C . SER A 1 107 ? -6.777 -7.546 52.877 1.00 31.12 104 SER A C 1
ATOM 685 O O . SER A 1 107 ? -7.255 -8.665 52.703 1.00 31.06 104 SER A O 1
ATOM 688 N N . GLU A 1 108 ? -6.436 -7.096 54.083 1.00 31.47 105 GLU A N 1
ATOM 689 C CA . GLU A 1 108 ? -6.571 -7.908 55.314 1.00 32.68 105 GLU A CA 1
ATOM 690 C C . GLU A 1 108 ? -5.723 -9.192 55.380 1.00 30.15 105 GLU A C 1
ATOM 691 O O . GLU A 1 108 ? -5.769 -9.911 56.380 1.00 30.61 105 GLU A O 1
ATOM 697 N N . ASP A 1 109 ? -4.923 -9.459 54.353 1.00 28.00 106 ASP A N 1
ATOM 698 C CA . ASP A 1 109 ? -4.107 -10.658 54.308 1.00 26.32 106 ASP A CA 1
ATOM 699 C C . ASP A 1 109 ? -2.708 -10.334 54.821 1.00 25.53 106 ASP A C 1
ATOM 700 O O . ASP A 1 109 ? -1.902 -9.681 54.130 1.00 24.87 106 ASP A O 1
ATOM 705 N N . ASP A 1 110 ? -2.413 -10.821 56.031 1.00 24.53 107 ASP A N 1
ATOM 706 C CA . ASP A 1 110 ? -1.130 -10.557 56.685 1.00 24.73 107 ASP A CA 1
ATOM 707 C C . ASP A 1 110 ? -0.105 -11.698 56.524 1.00 23.93 107 ASP A C 1
ATOM 708 O O . ASP A 1 110 ? 0.909 -11.745 57.211 1.00 23.19 107 ASP A O 1
ATOM 713 N N . SER A 1 111 ? -0.330 -12.570 55.541 1.00 23.84 108 SER A N 1
ATOM 714 C CA . SER A 1 111 ? 0.523 -13.746 55.353 1.00 23.74 108 SER A CA 1
ATOM 715 C C . SER A 1 111 ? 1.841 -13.391 54.654 1.00 23.51 108 SER A C 1
ATOM 716 O O . SER A 1 111 ? 1.913 -12.387 53.952 1.00 22.74 108 SER A O 1
ATOM 719 N N . PRO A 1 112 ? 2.894 -14.214 54.845 1.00 24.21 109 PRO A N 1
ATOM 720 C CA . PRO A 1 112 ? 4.092 -13.942 54.049 1.00 24.39 109 PRO A CA 1
ATOM 721 C C . PRO A 1 112 ? 3.848 -14.004 52.531 1.00 24.31 109 PRO A C 1
ATOM 722 O O . PRO A 1 112 ? 4.482 -13.256 51.806 1.00 24.90 109 PRO A O 1
ATOM 726 N N . PHE A 1 113 ? 2.974 -14.901 52.062 1.00 25.17 110 PHE A N 1
ATOM 727 C CA . PHE A 1 113 ? 2.675 -14.996 50.605 1.00 26.17 110 PHE A CA 1
ATOM 728 C C . PHE A 1 113 ? 2.101 -13.705 50.048 1.00 25.32 110 PHE A C 1
ATOM 729 O O . PHE A 1 113 ? 2.495 -13.256 48.972 1.00 26.98 110 PHE A O 1
ATOM 737 N N . ALA A 1 114 ? 1.118 -13.138 50.754 1.00 25.34 111 ALA A N 1
ATOM 738 C CA . ALA A 1 114 ? 0.586 -11.806 50.446 1.00 23.49 111 ALA A CA 1
ATOM 739 C C . ALA A 1 114 ? 1.719 -10.766 50.383 1.00 23.96 111 ALA A C 1
ATOM 740 O O . ALA A 1 114 ? 1.828 -9.967 49.431 1.00 22.37 111 ALA A O 1
ATOM 742 N N . GLU A 1 115 ? 2.596 -10.794 51.383 1.00 24.64 112 GLU A N 1
ATOM 743 C CA . GLU A 1 115 ? 3.653 -9.795 51.435 1.00 25.57 112 GLU A CA 1
ATOM 744 C C . GLU A 1 115 ? 4.566 -9.883 50.221 1.00 26.01 112 GLU A C 1
ATOM 745 O O . GLU A 1 115 ? 4.909 -8.862 49.567 1.00 25.43 112 GLU A O 1
ATOM 751 N N . ARG A 1 116 ? 4.986 -11.104 49.933 1.00 26.75 113 ARG A N 1
ATOM 752 C CA . ARG A 1 116 ? 5.917 -11.351 48.814 1.00 28.30 113 ARG A CA 1
ATOM 753 C C . ARG A 1 116 ? 5.270 -10.999 47.463 1.00 27.53 113 ARG A C 1
ATOM 754 O O . ARG A 1 116 ? 5.879 -10.317 46.607 1.00 27.63 113 ARG A O 1
ATOM 762 N N . SER A 1 117 ? 4.029 -11.439 47.296 1.00 26.49 114 SER A N 1
ATOM 763 C CA . SER A 1 117 ? 3.265 -11.123 46.095 1.00 27.50 114 SER A CA 1
ATOM 764 C C . SER A 1 117 ? 3.142 -9.621 45.920 1.00 27.91 114 SER A C 1
ATOM 765 O O . SER A 1 117 ? 3.367 -9.114 44.849 1.00 27.85 114 SER A O 1
ATOM 768 N N . LEU A 1 118 ? 2.778 -8.914 46.988 1.00 28.08 115 LEU A N 1
ATOM 769 C CA . LEU A 1 118 ? 2.545 -7.478 46.904 1.00 28.75 115 LEU A CA 1
ATOM 770 C C . LEU A 1 118 ? 3.823 -6.747 46.525 1.00 28.98 115 LEU A C 1
ATOM 771 O O . LEU A 1 118 ? 3.794 -5.829 45.719 1.00 29.18 115 LEU A O 1
ATOM 776 N N . GLU A 1 119 ? 4.953 -7.178 47.074 1.00 28.92 116 GLU A N 1
ATOM 777 C CA . GLU A 1 119 ? 6.245 -6.589 46.727 1.00 31.28 116 GLU A CA 1
ATOM 778 C C . GLU A 1 119 ? 6.538 -6.774 45.232 1.00 30.24 116 GLU A C 1
ATOM 779 O O . GLU A 1 119 ? 6.913 -5.832 44.526 1.00 29.85 116 GLU A O 1
ATOM 785 N N . THR A 1 120 ? 6.399 -8.016 44.784 1.00 29.72 117 THR A N 1
ATOM 786 C CA . THR A 1 120 ? 6.635 -8.382 43.397 1.00 30.39 117 THR A CA 1
ATOM 787 C C . THR A 1 120 ? 5.728 -7.616 42.419 1.00 29.24 117 THR A C 1
ATOM 788 O O . THR A 1 120 ? 6.194 -7.153 41.368 1.00 29.70 117 THR A O 1
ATOM 792 N N . LEU A 1 121 ? 4.452 -7.491 42.776 1.00 28.56 118 LEU A N 1
ATOM 793 C CA . LEU A 1 121 ? 3.472 -6.766 41.953 1.00 28.50 118 LEU A CA 1
ATOM 794 C C . LEU A 1 121 ? 3.799 -5.271 41.883 1.00 28.25 118 LEU A C 1
ATOM 795 O O . LEU A 1 121 ? 3.655 -4.626 40.835 1.00 26.74 118 LEU A O 1
ATOM 800 N N . GLN A 1 122 ? 4.247 -4.726 43.010 1.00 29.30 119 GLN A N 1
ATOM 801 C CA . GLN A 1 122 ? 4.586 -3.313 43.080 1.00 30.31 119 GLN A CA 1
ATOM 802 C C . GLN A 1 122 ? 5.783 -3.029 42.170 1.00 30.21 119 GLN A C 1
ATOM 803 O O . GLN A 1 122 ? 5.843 -1.985 41.524 1.00 30.37 119 GLN A O 1
ATOM 809 N N . GLN A 1 123 ? 6.715 -3.972 42.105 1.00 30.49 120 GLN A N 1
ATOM 810 C CA . GLN A 1 123 ? 7.839 -3.857 41.190 1.00 31.08 120 GLN A CA 1
ATOM 811 C C . GLN A 1 123 ? 7.369 -3.974 39.731 1.00 30.97 120 GLN A C 1
ATOM 812 O O . GLN A 1 123 ? 7.691 -3.124 38.898 1.00 31.23 120 GLN A O 1
ATOM 818 N N . LEU A 1 124 ? 6.609 -5.029 39.451 1.00 31.11 121 LEU A N 1
ATOM 819 C CA . LEU A 1 124 ? 5.971 -5.219 38.151 1.00 31.49 121 LEU A CA 1
ATOM 820 C C . LEU A 1 124 ? 5.278 -3.961 37.645 1.00 31.47 121 LEU A C 1
ATOM 821 O O . LEU A 1 124 ? 5.351 -3.641 36.451 1.00 31.04 121 LEU A O 1
ATOM 826 N N . LYS A 1 125 ? 4.619 -3.236 38.538 1.00 31.76 122 LYS A N 1
ATOM 827 C CA . LYS A 1 125 ? 3.912 -2.027 38.128 1.00 33.41 122 LYS A CA 1
ATOM 828 C C . LYS A 1 125 ? 4.906 -1.028 37.529 1.00 33.44 122 LYS A C 1
ATOM 829 O O . LYS A 1 125 ? 4.618 -0.392 36.510 1.00 32.79 122 LYS A O 1
ATOM 835 N N . LYS A 1 126 ? 6.081 -0.925 38.163 1.00 34.23 123 LYS A N 1
ATOM 836 C CA . LYS A 1 126 ? 7.208 -0.123 37.650 1.00 35.18 123 LYS A CA 1
ATOM 837 C C . LYS A 1 126 ? 7.837 -0.673 36.357 1.00 34.54 123 LYS A C 1
ATOM 838 O O . LYS A 1 126 ? 8.124 0.092 35.443 1.00 34.15 123 LYS A O 1
ATOM 844 N N . ASP A 1 127 ? 8.042 -1.989 36.275 1.00 34.59 124 ASP A N 1
ATOM 845 C CA . ASP A 1 127 ? 8.532 -2.634 35.044 1.00 34.88 124 ASP A CA 1
ATOM 846 C C . ASP A 1 127 ? 7.610 -2.376 33.853 1.00 34.81 124 ASP A C 1
ATOM 847 O O . ASP A 1 127 ? 8.078 -2.163 32.734 1.00 34.63 124 ASP A O 1
ATOM 852 N N . TYR A 1 128 ? 6.307 -2.376 34.110 1.00 34.03 125 TYR A N 1
ATOM 853 C CA . TYR A 1 128 ? 5.316 -2.184 33.068 1.00 34.60 125 TYR A CA 1
ATOM 854 C C . TYR A 1 128 ? 5.235 -0.720 32.700 1.00 35.83 125 TYR A C 1
ATOM 855 O O . TYR A 1 128 ? 4.555 -0.354 31.747 1.00 35.05 125 TYR A O 1
ATOM 864 N N . LYS A 1 129 ? 5.903 0.114 33.499 1.00 37.69 126 LYS A N 1
ATOM 865 C CA . LYS A 1 129 ? 5.847 1.568 33.355 1.00 40.62 126 LYS A CA 1
ATOM 866 C C . LYS A 1 129 ? 4.421 2.035 33.592 1.00 42.03 126 LYS A C 1
ATOM 867 O O . LYS A 1 129 ? 3.917 2.956 32.932 1.00 43.04 126 LYS A O 1
ATOM 873 N N . LEU A 1 130 ? 3.815 1.384 34.586 1.00 44.14 127 LEU A N 1
ATOM 874 C CA . LEU A 1 130 ? 2.407 1.533 34.985 1.00 45.84 127 LEU A CA 1
ATOM 875 C C . LEU A 1 130 ? 1.443 1.042 33.894 1.00 46.94 127 LEU A C 1
ATOM 876 O O . LEU A 1 130 ? 0.956 -0.090 33.932 1.00 47.06 127 LEU A O 1
ATOM 882 N N . THR B 1 7 ? -2.594 -5.673 0.501 1.00 40.36 4 THR B N 1
ATOM 883 C CA . THR B 1 7 ? -3.350 -6.942 0.817 1.00 40.77 4 THR B CA 1
ATOM 884 C C . THR B 1 7 ? -3.460 -7.228 2.344 1.00 39.92 4 THR B C 1
ATOM 885 O O . THR B 1 7 ? -2.537 -6.951 3.106 1.00 40.10 4 THR B O 1
ATOM 889 N N . PHE B 1 8 ? -4.591 -7.774 2.773 1.00 39.28 5 PHE B N 1
ATOM 890 C CA . PHE B 1 8 ? -4.840 -8.006 4.198 1.00 38.28 5 PHE B CA 1
ATOM 891 C C . PHE B 1 8 ? -5.382 -9.409 4.411 1.00 38.20 5 PHE B C 1
ATOM 892 O O . PHE B 1 8 ? -6.266 -9.839 3.676 1.00 38.30 5 PHE B O 1
ATOM 900 N N . GLU B 1 9 ? -4.847 -10.129 5.396 1.00 37.44 6 GLU B N 1
ATOM 901 C CA . GLU B 1 9 ? -5.352 -11.477 5.686 1.00 37.37 6 GLU B CA 1
ATOM 902 C C . GLU B 1 9 ? -6.460 -11.498 6.740 1.00 35.28 6 GLU B C 1
ATOM 903 O O . GLU B 1 9 ? -6.624 -10.552 7.519 1.00 33.94 6 GLU B O 1
ATOM 909 N N . ILE B 1 10 ? -7.260 -12.560 6.698 1.00 33.21 7 ILE B N 1
ATOM 910 C CA . ILE B 1 10 ? -8.297 -12.808 7.691 1.00 32.31 7 ILE B CA 1
ATOM 911 C C . ILE B 1 10 ? -7.683 -12.838 9.079 1.00 31.06 7 ILE B C 1
ATOM 912 O O . ILE B 1 10 ? -6.683 -13.540 9.319 1.00 31.58 7 ILE B O 1
ATOM 917 N N . GLY B 1 11 ? -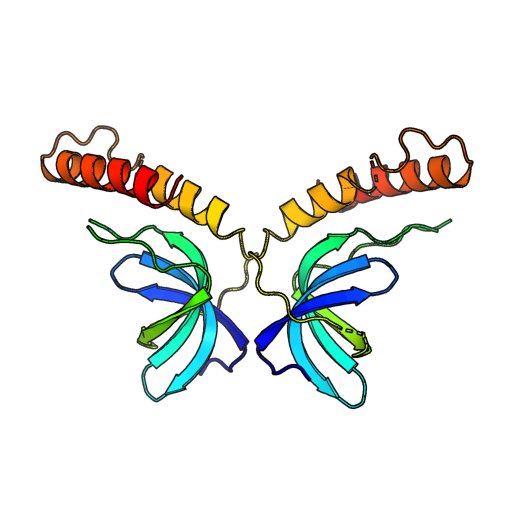8.291 -12.078 9.985 1.00 29.24 8 GLY B N 1
ATOM 918 C CA . GLY B 1 11 ? -7.783 -11.964 11.335 1.00 27.20 8 GLY B CA 1
ATOM 919 C C . GLY B 1 11 ? -6.965 -10.696 11.494 1.00 26.18 8 GLY B C 1
ATOM 920 O O . GLY B 1 11 ? -6.684 -10.266 12.604 1.00 26.37 8 GLY B O 1
ATOM 921 N N . GLU B 1 12 ? -6.574 -10.087 10.384 1.00 24.64 9 GLU B N 1
ATOM 922 C CA . GLU B 1 12 ? -5.724 -8.897 10.472 1.00 23.50 9 GLU B CA 1
ATOM 923 C C . GLU B 1 12 ? -6.458 -7.730 11.128 1.00 22.09 9 GLU B C 1
ATOM 924 O O . GLU B 1 12 ? -7.595 -7.423 10.759 1.00 21.75 9 GLU B O 1
ATOM 930 N N . ILE B 1 13 ? -5.800 -7.083 12.091 1.00 20.91 10 ILE B N 1
ATOM 931 C CA . ILE B 1 13 ? -6.306 -5.848 12.712 1.00 21.31 10 ILE B CA 1
ATOM 932 C C . ILE B 1 13 ? -5.997 -4.648 11.823 1.00 21.18 10 ILE B C 1
ATOM 933 O O . ILE B 1 13 ? -4.845 -4.453 11.401 1.00 20.70 10 ILE B O 1
ATOM 938 N N . VAL B 1 14 ? -7.035 -3.868 11.517 1.00 20.20 11 VAL B N 1
ATOM 939 C CA . VAL B 1 14 ? -6.931 -2.765 10.540 1.00 21.26 11 VAL B CA 1
ATOM 940 C C . VAL B 1 14 ? -7.736 -1.551 11.003 1.00 20.21 11 VAL B C 1
ATOM 941 O O . VAL B 1 14 ? -8.464 -1.638 11.964 1.00 19.45 11 VAL B O 1
ATOM 945 N N . THR B 1 15 ? -7.544 -0.402 10.355 1.00 21.34 12 THR B N 1
ATOM 946 C CA . THR B 1 15 ? -8.467 0.702 10.467 1.00 21.84 12 THR B CA 1
ATOM 947 C C . THR B 1 15 ? -9.269 0.698 9.156 1.00 22.74 12 THR B C 1
ATOM 948 O O . THR B 1 15 ? -8.779 0.210 8.120 1.00 24.29 12 THR B O 1
ATOM 952 N N . GLY B 1 16 ? -10.501 1.213 9.206 1.00 23.44 13 GLY B N 1
ATOM 953 C CA . GLY B 1 16 ? -11.387 1.285 8.043 1.00 22.16 13 GLY B CA 1
ATOM 954 C C . GLY B 1 16 ? -12.165 2.591 8.102 1.00 22.62 13 GLY B C 1
ATOM 955 O O . GLY B 1 16 ? -12.607 3.034 9.179 1.00 22.03 13 GLY B O 1
ATOM 956 N N . ILE B 1 17 ? -12.342 3.198 6.939 1.00 22.11 14 ILE B N 1
ATOM 957 C CA . ILE B 1 17 ? -13.101 4.424 6.817 1.00 22.70 14 ILE B CA 1
ATOM 958 C C . ILE B 1 17 ? -14.378 4.045 6.109 1.00 22.75 14 ILE B C 1
ATOM 959 O O . ILE B 1 17 ? -14.319 3.393 5.051 1.00 22.42 14 ILE B O 1
ATOM 964 N N . TYR B 1 18 ? -15.513 4.401 6.711 1.00 22.25 15 TYR B N 1
ATOM 965 C CA . TYR B 1 18 ? -16.816 4.051 6.178 1.00 23.47 15 TYR B CA 1
ATOM 966 C C . TYR B 1 18 ? -17.765 5.200 6.466 1.00 23.49 15 TYR B C 1
ATOM 967 O O . TYR B 1 18 ? -17.963 5.562 7.638 1.00 22.82 15 TYR B O 1
ATOM 976 N N . LYS B 1 19 ? -18.328 5.766 5.396 1.00 23.65 16 LYS B N 1
ATOM 977 C CA . LYS B 1 19 ? -19.300 6.872 5.486 1.00 23.85 16 LYS B CA 1
ATOM 978 C C . LYS B 1 19 ? -18.831 7.983 6.399 1.00 23.00 16 LYS B C 1
ATOM 979 O O . LYS B 1 19 ? -19.612 8.510 7.223 1.00 23.57 16 LYS B O 1
ATOM 985 N N . THR B 1 20 ? -17.560 8.340 6.210 1.00 22.60 17 THR B N 1
ATOM 986 C CA . THR B 1 20 ? -16.844 9.414 6.937 1.00 22.71 17 THR B CA 1
ATOM 987 C C . THR B 1 20 ? -16.438 9.062 8.377 1.00 22.75 17 THR B C 1
ATOM 988 O O . THR B 1 20 ? -15.745 9.855 9.038 1.00 23.57 17 THR B O 1
ATOM 992 N N . GLY B 1 21 ? -16.871 7.897 8.852 1.00 21.80 18 GLY B N 1
ATOM 993 C CA . GLY B 1 21 ? -16.463 7.423 10.166 1.00 20.38 18 GLY B CA 1
ATOM 994 C C . GLY B 1 21 ? -15.131 6.696 9.976 1.00 20.89 18 GLY B C 1
ATOM 995 O O . GLY B 1 21 ? -14.792 6.285 8.871 1.00 20.12 18 GLY B O 1
ATOM 996 N N . LYS B 1 22 ? -14.372 6.556 11.044 1.00 20.02 19 LYS B N 1
ATOM 997 C CA . LYS B 1 22 ? -13.139 5.760 11.002 1.00 21.03 19 LYS B CA 1
ATOM 998 C C . LYS B 1 22 ? -13.122 4.824 12.189 1.00 20.83 19 LYS B C 1
ATOM 999 O O . LYS B 1 22 ? -13.391 5.255 13.327 1.00 21.48 19 LYS B O 1
ATOM 1005 N N . TYR B 1 23 ? -12.805 3.552 11.918 1.00 20.58 20 TYR B N 1
ATOM 1006 C CA . TYR B 1 23 ? -12.916 2.465 12.894 1.00 20.35 20 TYR B CA 1
ATOM 1007 C C . TYR B 1 23 ? -11.660 1.603 12.966 1.00 20.56 20 TYR B C 1
ATOM 1008 O O . TYR B 1 23 ? -10.910 1.488 11.998 1.00 21.83 20 TYR B O 1
ATOM 1017 N N . ILE B 1 24 ? -11.447 0.979 14.119 1.00 19.76 21 ILE B N 1
ATOM 1018 C CA . ILE B 1 24 ? -10.505 -0.146 14.223 1.00 20.25 21 ILE B CA 1
ATOM 1019 C C . ILE B 1 24 ? -11.349 -1.390 14.142 1.00 19.47 21 ILE B C 1
ATOM 1020 O O . ILE B 1 24 ? -12.428 -1.480 14.779 1.00 19.13 21 ILE B O 1
ATOM 1025 N N . GLY B 1 25 ? -10.880 -2.358 13.367 1.00 20.98 22 GLY B N 1
ATOM 1026 C CA . GLY B 1 25 ? -11.631 -3.614 13.212 1.00 20.36 22 GLY B CA 1
ATOM 1027 C C . GLY B 1 25 ? -10.777 -4.790 12.823 1.00 22.26 22 GLY B C 1
ATOM 1028 O O . GLY B 1 25 ? -9.551 -4.716 12.795 1.00 21.19 22 GLY B O 1
ATOM 1029 N N . GLU B 1 26 ? -11.439 -5.889 12.525 1.00 21.19 23 GLU B N 1
ATOM 1030 C CA . GLU B 1 26 ? -10.741 -7.102 12.146 1.00 22.29 23 GLU B CA 1
ATOM 1031 C C . GLU B 1 26 ? -11.217 -7.570 10.766 1.00 21.28 23 GLU B C 1
ATOM 1032 O O . GLU B 1 26 ? -12.416 -7.601 10.506 1.00 21.61 23 GLU B O 1
ATOM 1038 N N . VAL B 1 27 ? -10.290 -7.865 9.867 1.00 20.70 24 VAL B N 1
ATOM 1039 C CA . VAL B 1 27 ? -10.669 -8.401 8.559 1.00 21.94 24 VAL B CA 1
ATOM 1040 C C . VAL B 1 27 ? -11.273 -9.794 8.768 1.00 23.41 24 VAL B C 1
ATOM 1041 O O . VAL B 1 27 ? -10.640 -10.657 9.375 1.00 24.11 24 VAL B O 1
ATOM 1045 N N . THR B 1 28 ? -12.510 -9.989 8.321 1.00 25.79 25 THR B N 1
ATOM 1046 C CA . THR B 1 28 ? -13.159 -11.300 8.440 1.00 28.42 25 THR B CA 1
ATOM 1047 C C . THR B 1 28 ? -13.439 -11.982 7.083 1.00 30.18 25 THR B C 1
ATOM 1048 O O . THR B 1 28 ? -13.767 -13.167 7.038 1.00 29.93 25 THR B O 1
ATOM 1052 N N . ASN B 1 29 ? -13.310 -11.242 5.992 1.00 32.72 26 ASN B N 1
ATOM 1053 C CA . ASN B 1 29 ? -13.452 -11.823 4.648 1.00 35.47 26 ASN B CA 1
ATOM 1054 C C . ASN B 1 29 ? -12.898 -10.835 3.623 1.00 36.73 26 ASN B C 1
ATOM 1055 O O . ASN B 1 29 ? -12.924 -9.618 3.839 1.00 35.16 26 ASN B O 1
ATOM 1060 N N . SER B 1 30 ? -12.389 -11.387 2.521 1.00 38.78 27 SER B N 1
ATOM 1061 C CA . SER B 1 30 ? -11.936 -10.621 1.372 1.00 41.24 27 SER B CA 1
ATOM 1062 C C . SER B 1 30 ? -12.865 -10.896 0.196 1.00 42.43 27 SER B C 1
ATOM 1063 O O . SER B 1 30 ? -13.632 -11.873 0.183 1.00 42.79 27 SER B O 1
ATOM 1066 N N . ARG B 1 31 ? -12.762 -10.023 -0.794 1.00 43.77 28 ARG B N 1
ATOM 1067 C CA . ARG B 1 31 ? -13.484 -10.114 -2.051 1.00 45.29 28 ARG B CA 1
ATOM 1068 C C . ARG B 1 31 ? -12.872 -9.022 -2.901 1.00 44.42 28 ARG B C 1
ATOM 1069 O O . ARG B 1 31 ? -12.369 -8.047 -2.354 1.00 44.59 28 ARG B O 1
ATOM 1077 N N . PRO B 1 32 ? -12.882 -9.200 -4.236 1.00 44.00 29 PRO B N 1
ATOM 1078 C CA . PRO B 1 32 ? -12.598 -8.172 -5.239 1.00 42.82 29 PRO B CA 1
ATOM 1079 C C . PRO B 1 32 ? -12.787 -6.711 -4.791 1.00 41.34 29 PRO B C 1
ATOM 1080 O O . PRO B 1 32 ? -13.920 -6.186 -4.729 1.00 40.90 29 PRO B O 1
ATOM 1084 N N . GLY B 1 33 ? -11.664 -6.071 -4.474 1.00 39.86 30 GLY B N 1
ATOM 1085 C CA . GLY B 1 33 ? -11.650 -4.642 -4.180 1.00 38.21 30 GLY B CA 1
ATOM 1086 C C . GLY B 1 33 ? -12.120 -4.182 -2.808 1.00 37.04 30 GLY B C 1
ATOM 1087 O O . GLY B 1 33 ? -12.199 -2.979 -2.551 1.00 35.62 30 GLY B O 1
ATOM 1088 N N . SER B 1 34 ? -12.425 -5.126 -1.917 1.00 36.11 31 SER B N 1
ATOM 1089 C CA . SER B 1 34 ? -12.961 -4.748 -0.625 1.00 35.09 31 SER B CA 1
ATOM 1090 C C . SER B 1 34 ? -12.712 -5.808 0.448 1.00 33.68 31 SER B C 1
ATOM 1091 O O . SER B 1 34 ? -12.289 -6.920 0.157 1.00 32.45 31 SER B O 1
ATOM 1094 N N . TYR B 1 35 ? -12.954 -5.415 1.692 1.00 32.26 32 TYR B N 1
ATOM 1095 C CA . TYR B 1 35 ? -12.832 -6.294 2.836 1.00 31.69 32 TYR B CA 1
ATOM 1096 C C . TYR B 1 35 ? -14.061 -6.157 3.688 1.00 30.10 32 TYR B C 1
ATOM 1097 O O . TYR B 1 35 ? -14.581 -5.059 3.845 1.00 28.91 32 TYR B O 1
ATOM 1106 N N . VAL B 1 36 ? -14.502 -7.279 4.258 1.00 28.88 33 VAL B N 1
ATOM 1107 C CA . VAL B 1 36 ? -15.496 -7.250 5.300 1.00 28.03 33 VAL B CA 1
ATOM 1108 C C . VAL B 1 36 ? -14.691 -7.012 6.581 1.00 27.23 33 VAL B C 1
ATOM 1109 O O . VAL B 1 36 ? -13.720 -7.740 6.859 1.00 26.40 33 VAL B O 1
ATOM 1113 N N . VAL B 1 37 ? -15.076 -5.969 7.323 1.00 25.28 34 VAL B N 1
ATOM 1114 C CA . VAL B 1 37 ? -14.393 -5.579 8.565 1.00 23.77 34 VAL B CA 1
ATOM 1115 C C . VAL B 1 37 ? -15.381 -5.687 9.726 1.00 23.55 34 VAL B C 1
ATOM 1116 O O . VAL B 1 37 ? -16.482 -5.102 9.674 1.00 22.03 34 VAL B O 1
ATOM 1120 N N . LYS B 1 38 ? -14.992 -6.439 10.758 1.00 21.64 35 LYS B N 1
ATOM 1121 C CA . LYS B 1 38 ? -15.734 -6.500 12.003 1.00 22.14 35 LYS B CA 1
ATOM 1122 C C . LYS B 1 38 ? -15.265 -5.363 12.897 1.00 21.23 35 LYS B C 1
ATOM 1123 O O . LYS B 1 38 ? -14.099 -5.322 13.319 1.00 19.32 35 LYS B O 1
ATOM 1129 N N . VAL B 1 39 ? -16.189 -4.466 13.222 1.00 19.14 36 VAL B N 1
ATOM 1130 C CA . VAL B 1 39 ? -15.863 -3.244 13.972 1.00 18.16 36 VAL B CA 1
ATOM 1131 C C . VAL B 1 39 ? -15.553 -3.580 15.438 1.00 18.18 36 VAL B C 1
ATOM 1132 O O . VAL B 1 39 ? -16.330 -4.264 16.126 1.00 16.69 36 VAL B O 1
ATOM 1136 N N . LEU B 1 40 ? -14.408 -3.091 15.913 1.00 16.51 37 LEU B N 1
ATOM 1137 C CA . LEU B 1 40 ? -14.034 -3.273 17.324 1.00 17.58 37 LEU B CA 1
ATOM 1138 C C . LEU B 1 40 ? -13.978 -1.988 18.152 1.00 18.40 37 LEU B C 1
ATOM 1139 O O . LEU B 1 40 ? -14.152 -2.018 19.387 1.00 18.34 37 LEU B O 1
ATOM 1144 N N . ALA B 1 41 ? -13.672 -0.870 17.486 1.00 18.34 38 ALA B N 1
ATOM 1145 C CA . ALA B 1 41 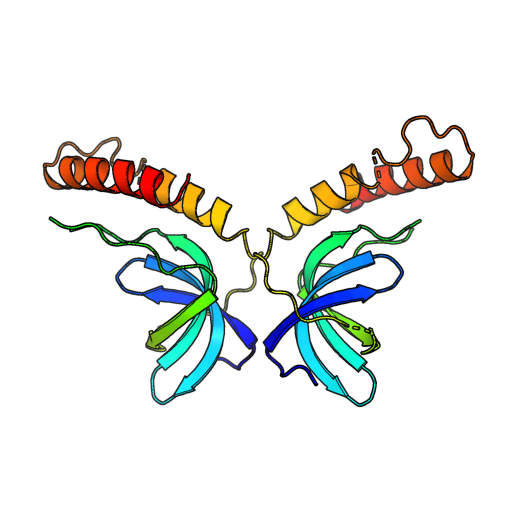? -13.547 0.407 18.165 1.00 19.13 38 ALA B CA 1
ATOM 1146 C C . ALA B 1 41 ? -13.792 1.535 17.185 1.00 19.79 38 ALA B C 1
ATOM 1147 O O . ALA B 1 41 ? -13.659 1.342 15.974 1.00 20.32 38 ALA B O 1
ATOM 1149 N N . VAL B 1 42 ? -14.142 2.702 17.726 1.00 20.73 39 VAL B N 1
ATOM 1150 C CA . VAL B 1 42 ? -14.349 3.916 16.946 1.00 22.11 39 VAL B CA 1
ATOM 1151 C C . VAL B 1 42 ? -13.194 4.907 17.129 1.00 22.10 39 VAL B C 1
ATOM 1152 O O . VAL B 1 42 ? -12.864 5.269 18.242 1.00 22.42 39 VAL B O 1
ATOM 1156 N N . LEU B 1 43 ? -12.601 5.340 16.016 1.00 21.81 40 LEU B N 1
ATOM 1157 C CA . LEU B 1 43 ? -11.576 6.392 16.012 1.00 22.08 40 LEU B CA 1
ATOM 1158 C C . LEU B 1 43 ? -12.145 7.762 15.631 1.00 22.25 40 LEU B C 1
ATOM 1159 O O . LEU B 1 43 ? -11.702 8.806 16.156 1.00 21.65 40 LEU B O 1
ATOM 1164 N N . LYS B 1 44 ? -13.099 7.766 14.708 1.00 21.44 41 LYS B N 1
ATOM 1165 C CA . LYS B 1 44 ? -13.722 9.027 14.305 1.00 21.05 41 LYS B CA 1
ATOM 1166 C C . LYS B 1 44 ? -15.193 8.801 14.089 1.00 21.19 41 LYS B C 1
ATOM 1167 O O . LYS B 1 44 ? -15.580 7.879 13.356 1.00 21.40 41 LYS B O 1
ATOM 1173 N N . HIS B 1 45 ? -16.004 9.592 14.786 1.00 21.55 42 HIS B N 1
ATOM 1174 C CA . HIS B 1 45 ? -17.452 9.517 14.652 1.00 22.03 42 HIS B CA 1
ATOM 1175 C C . HIS B 1 45 ? -17.834 10.185 13.337 1.00 22.18 42 HIS B C 1
ATOM 1176 O O . HIS B 1 45 ? -17.214 11.194 12.948 1.00 22.56 42 HIS B O 1
ATOM 1183 N N . PRO B 1 46 ? -18.780 9.580 12.598 1.00 22.43 43 PRO B N 1
ATOM 1184 C CA . PRO B 1 46 ? -19.107 10.124 11.275 1.00 22.61 43 PRO B CA 1
ATOM 1185 C C . PRO B 1 46 ? -19.740 11.520 11.309 1.00 22.47 43 PRO B C 1
ATOM 1186 O O . PRO B 1 46 ? -20.360 11.931 12.310 1.00 21.52 43 PRO B O 1
ATOM 1190 N N . VAL B 1 47 ? -19.589 12.200 10.186 1.00 22.80 44 VAL B N 1
ATOM 1191 C CA . VAL B 1 47 ? -20.132 13.532 9.990 1.00 24.69 44 VAL B CA 1
ATOM 1192 C C . VAL B 1 47 ? -21.652 13.412 9.921 1.00 24.60 44 VAL B C 1
ATOM 1193 O O . VAL B 1 47 ? -22.176 12.410 9.437 1.00 23.10 44 VAL B O 1
ATOM 1197 N N . GLN B 1 48 ? -22.356 14.427 10.412 1.00 25.38 45 GLN B N 1
ATOM 1198 C CA . GLN B 1 48 ? -23.818 14.430 10.391 1.00 26.83 45 GLN B CA 1
ATOM 1199 C C . GLN B 1 48 ? -24.371 15.192 9.190 1.00 28.59 45 GLN B C 1
ATOM 1200 O O . GLN B 1 48 ? -23.669 15.990 8.569 1.00 28.39 45 GLN B O 1
ATOM 1206 N N . GLY B 1 49 ? -25.635 14.926 8.864 1.00 31.21 46 GLY B N 1
ATOM 1207 C CA . GLY B 1 49 ? -26.356 15.672 7.825 1.00 32.89 46 GLY B CA 1
ATOM 1208 C C . GLY B 1 49 ? -26.519 14.820 6.579 1.00 34.08 46 GLY B C 1
ATOM 1209 O O . GLY B 1 49 ? -25.851 13.783 6.452 1.00 35.45 46 GLY B O 1
ATOM 1210 N N . PHE B 1 62 ? -31.859 17.443 7.698 0.96 45.91 59 PHE B N 1
ATOM 1211 C CA . PHE B 1 62 ? -30.688 17.116 8.513 0.96 45.37 59 PHE B CA 1
ATOM 1212 C C . PHE B 1 62 ? -30.992 15.936 9.449 0.96 45.46 59 PHE B C 1
ATOM 1213 O O . PHE B 1 62 ? -31.646 16.107 10.491 0.96 45.73 59 PHE B O 1
ATOM 1221 N N . HIS B 1 63 ? -30.511 14.748 9.070 0.76 44.48 60 HIS B N 1
ATOM 1222 C CA . HIS B 1 63 ? -30.714 13.545 9.868 0.76 43.86 60 HIS B CA 1
ATOM 1223 C C . 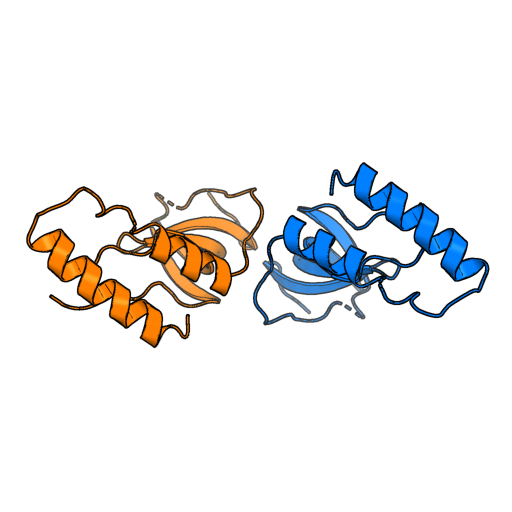HIS B 1 63 ? -29.441 13.114 10.597 0.76 42.59 60 HIS B C 1
ATOM 1224 O O . HIS B 1 63 ? -28.336 13.521 10.249 0.76 42.30 60 HIS B O 1
ATOM 1231 N N . GLU B 1 64 ? -29.608 12.283 11.615 1.00 41.00 61 GLU B N 1
ATOM 1232 C CA . GLU B 1 64 ? -28.476 11.758 12.323 1.00 39.44 61 GLU B CA 1
ATOM 1233 C C . GLU B 1 64 ? -27.813 10.627 11.548 1.00 37.36 61 GLU B C 1
ATOM 1234 O O . GLU B 1 64 ? -28.419 9.984 10.684 1.00 37.25 61 GLU B O 1
ATOM 1240 N N . ARG B 1 65 ? -26.547 10.403 11.863 1.00 34.89 62 ARG B N 1
ATOM 1241 C CA . ARG B 1 65 ? -25.781 9.328 11.260 1.00 31.77 62 ARG B CA 1
ATOM 1242 C C . ARG B 1 65 ? -25.064 8.636 12.406 1.00 29.88 62 ARG B C 1
ATOM 1243 O O . ARG B 1 65 ? -24.169 9.225 13.017 1.00 28.99 62 ARG B O 1
ATOM 1251 N N . ARG B 1 66 ? -25.476 7.406 12.710 1.00 27.82 63 ARG B N 1
ATOM 1252 C CA . ARG B 1 66 ? -24.833 6.594 13.765 1.00 26.72 63 ARG B CA 1
ATOM 1253 C C . ARG B 1 66 ? -23.490 5.968 13.345 1.00 24.45 63 ARG B C 1
ATOM 1254 O O . ARG B 1 66 ? -23.317 5.565 12.205 1.00 23.07 63 ARG B O 1
ATOM 1262 N N . ALA B 1 67 ? -22.555 5.859 14.295 1.00 23.57 64 ALA B N 1
ATOM 1263 C CA . ALA B 1 67 ? -21.362 5.024 14.130 1.00 22.83 64 ALA B CA 1
ATOM 1264 C C . ALA B 1 67 ? -21.740 3.574 13.882 1.00 22.28 64 ALA B C 1
ATOM 1265 O O . ALA B 1 67 ? -22.820 3.127 14.311 1.00 23.23 64 ALA B O 1
ATOM 1267 N N . LEU B 1 68 ? -20.884 2.829 13.191 1.00 20.40 65 LEU B N 1
ATOM 1268 C CA . LEU B 1 68 ? -21.046 1.386 13.148 1.00 20.55 65 LEU B CA 1
ATOM 1269 C C . LEU B 1 68 ? -21.017 0.823 14.582 1.00 20.40 65 LEU B C 1
ATOM 1270 O O . LEU B 1 68 ? -20.285 1.328 15.466 1.00 20.58 65 LEU B O 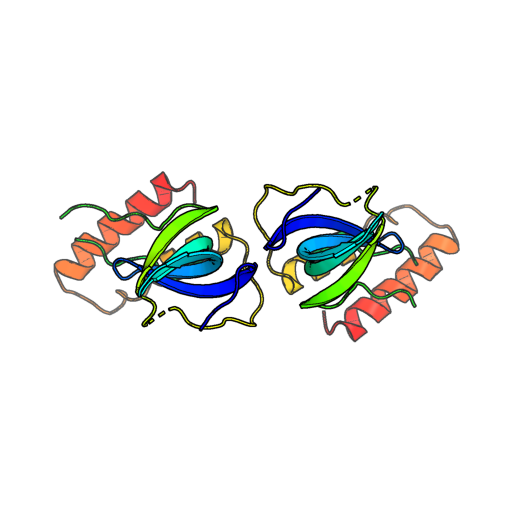1
ATOM 1275 N N . ALA B 1 69 ? -21.798 -0.224 14.800 1.00 21.02 66 ALA B N 1
ATOM 1276 C CA . ALA B 1 69 ? -21.950 -0.818 16.131 1.00 20.54 66 ALA B CA 1
ATOM 1277 C C . ALA B 1 69 ? -20.823 -1.799 16.411 1.00 20.66 66 ALA B C 1
ATOM 1278 O O . ALA B 1 69 ? -20.170 -2.253 15.491 1.00 19.23 66 ALA B O 1
ATOM 1280 N N . PHE B 1 70 ? -20.636 -2.146 17.696 1.00 19.79 67 PHE B N 1
ATOM 1281 C CA . PHE B 1 70 ? -19.633 -3.117 18.101 1.00 20.21 67 PHE B CA 1
ATOM 1282 C C . PHE B 1 70 ? -19.868 -4.469 17.420 1.00 20.22 67 PHE B C 1
ATOM 1283 O O . PHE B 1 70 ? -20.977 -5.034 17.459 1.00 20.18 67 PHE B O 1
ATOM 1291 N N . ARG B 1 71 ? -18.831 -4.962 16.752 1.00 20.42 68 ARG B N 1
ATOM 1292 C CA . ARG B 1 71 ? -18.904 -6.216 15.998 1.00 21.04 68 ARG B CA 1
ATOM 1293 C C . ARG B 1 71 ? -19.795 -6.175 14.760 1.00 22.20 68 ARG B C 1
ATOM 1294 O O . ARG B 1 71 ? -19.967 -7.212 14.108 1.00 20.18 68 ARG B O 1
ATOM 1302 N N . GLU B 1 72 ? -20.315 -4.990 14.402 1.00 21.98 69 GLU B N 1
ATOM 1303 C CA . GLU B 1 72 ? -20.986 -4.837 13.105 1.00 22.59 69 GLU B CA 1
ATOM 1304 C C . GLU B 1 72 ? -19.983 -5.233 12.008 1.00 23.32 69 GLU B C 1
ATOM 1305 O O . GLU B 1 72 ? -18.810 -4.942 12.133 1.00 23.13 69 GLU B O 1
ATOM 1311 N N . GLN B 1 73 ? -20.414 -5.948 10.976 1.00 23.09 70 GLN B N 1
ATOM 1312 C CA . GLN B 1 73 ? -19.492 -6.299 9.893 1.00 25.62 70 GLN B CA 1
ATOM 1313 C C . GLN B 1 73 ? -19.950 -5.523 8.670 1.00 26.54 70 GLN B C 1
ATOM 1314 O O . GLN B 1 73 ? -21.152 -5.516 8.311 1.00 25.51 70 GLN B O 1
ATOM 1320 N N . THR B 1 74 ? -19.020 -4.777 8.098 1.00 27.18 71 THR B N 1
ATOM 1321 C CA . THR B 1 74 ? -19.359 -3.890 6.999 1.00 28.95 71 THR B CA 1
ATOM 1322 C C . THR B 1 74 ? -18.306 -4.055 5.910 1.00 28.92 71 THR B C 1
ATOM 1323 O O . THR B 1 74 ? -17.137 -4.275 6.189 1.00 28.39 71 THR B O 1
ATOM 1327 N N . ASN B 1 75 ? -18.765 -4.011 4.671 1.00 29.77 72 ASN B N 1
ATOM 1328 C CA . ASN B 1 75 ? -17.904 -4.006 3.503 1.00 29.65 72 ASN B CA 1
ATOM 1329 C C . ASN B 1 75 ? -17.216 -2.661 3.288 1.00 28.50 72 ASN B C 1
ATOM 1330 O O . ASN B 1 75 ? -17.872 -1.620 3.236 1.00 27.80 72 ASN B O 1
ATOM 1335 N N . ILE B 1 76 ? -15.888 -2.696 3.170 1.00 28.05 73 ILE B N 1
ATOM 1336 C CA . ILE B 1 76 ? -15.092 -1.470 3.010 1.00 28.30 73 ILE B CA 1
ATOM 1337 C C . ILE B 1 76 ? -14.151 -1.619 1.835 1.00 28.10 73 ILE B C 1
ATOM 1338 O O . ILE B 1 76 ? -13.397 -2.595 1.772 1.00 28.18 73 ILE B O 1
ATOM 1343 N N . PRO B 1 77 ? -14.149 -0.625 0.915 1.00 28.84 74 PRO B N 1
ATOM 1344 C CA . PRO B 1 77 ? -13.250 -0.702 -0.242 1.00 28.80 74 PRO B CA 1
ATOM 1345 C C . PRO B 1 77 ? -11.804 -0.780 0.251 1.00 28.79 74 PRO B C 1
ATOM 1346 O O . PRO B 1 77 ? -11.455 -0.144 1.263 1.00 26.68 74 PRO B O 1
ATOM 1350 N N . GLU B 1 78 ? -10.980 -1.528 -0.470 1.00 28.56 75 GLU B N 1
ATOM 1351 C CA . GLU B 1 78 ? -9.612 -1.837 -0.042 1.00 30.63 75 GLU B CA 1
ATOM 1352 C C . GLU B 1 78 ? -8.696 -0.610 0.150 1.00 29.78 75 GLU B C 1
ATOM 1353 O O . GLU B 1 78 ? -7.760 -0.657 0.947 1.00 30.06 75 GLU B O 1
ATOM 1359 N N . GLN B 1 79 ? -8.987 0.478 -0.550 1.00 29.58 76 GLN B N 1
ATOM 1360 C CA . GLN B 1 79 ? -8.181 1.714 -0.478 1.00 29.89 76 GLN B CA 1
ATOM 1361 C C . GLN B 1 79 ? -8.370 2.405 0.863 1.00 28.46 76 GLN B C 1
ATOM 1362 O O . GLN B 1 79 ? -7.540 3.233 1.274 1.00 27.92 76 GLN B O 1
ATOM 1376 N N . VAL B 1 81 ? -8.829 0.774 3.713 1.00 23.70 78 VAL B N 1
ATOM 1377 C CA . VAL B 1 81 ? -8.397 -0.140 4.770 1.00 23.51 78 VAL B CA 1
ATOM 1378 C C . VAL B 1 81 ? -6.867 -0.055 4.968 1.00 24.45 78 VAL B C 1
ATOM 1379 O O . VAL B 1 81 ? -6.095 -0.076 3.989 1.00 24.44 78 VAL B O 1
ATOM 1383 N N . LYS B 1 82 ? -6.424 0.040 6.216 1.00 24.25 79 LYS B N 1
ATOM 1384 C CA . LYS B 1 82 ? -4.979 0.114 6.511 1.00 24.95 79 LYS B CA 1
ATOM 1385 C C . LYS B 1 82 ? -4.619 -0.795 7.695 1.00 25.01 79 LYS B C 1
ATOM 1386 O O . LYS B 1 82 ? -5.404 -0.886 8.636 1.00 23.12 79 LYS B O 1
ATOM 1392 N N . LYS B 1 83 ? -3.458 -1.479 7.640 1.00 25.30 80 LYS B N 1
ATOM 1393 C CA . LYS B 1 83 ? -2.954 -2.278 8.779 1.00 25.51 80 LYS B CA 1
ATOM 1394 C C . LYS B 1 83 ? -2.887 -1.422 10.045 1.00 23.91 80 LYS B C 1
ATOM 1395 O O . LYS B 1 83 ? -2.415 -0.283 10.002 1.00 21.43 80 LYS B O 1
ATOM 1401 N N . TYR B 1 84 ? -3.363 -1.956 11.174 1.00 22.62 81 TYR B N 1
ATOM 1402 C CA . TYR B 1 84 ? -3.292 -1.203 12.421 1.00 22.75 81 TYR B CA 1
ATOM 1403 C C . TYR B 1 84 ? -2.630 -2.079 13.508 1.00 22.36 81 TYR B C 1
ATOM 1404 O O . TYR B 1 84 ? -3.154 -3.116 13.849 1.00 21.08 81 TYR B O 1
ATOM 1413 N N . GLU B 1 85 ? -1.494 -1.624 14.039 1.00 22.43 82 GLU B N 1
ATOM 1414 C CA . GLU B 1 85 ? -0.754 -2.356 15.063 1.00 24.09 82 GLU B CA 1
ATOM 1415 C C . GLU B 1 85 ? -0.847 -1.747 16.467 1.00 23.22 82 GLU B C 1
ATOM 1416 O O . GLU B 1 85 ? -0.112 -2.179 17.367 1.00 23.33 82 GLU B O 1
ATOM 1422 N N . GLY B 1 86 ? -1.687 -0.728 16.641 1.00 21.11 83 GLY B N 1
ATOM 1423 C CA . GLY B 1 86 ? -1.801 -0.069 17.952 1.00 19.94 83 GLY B CA 1
ATOM 1424 C C . GLY B 1 86 ? -2.682 -0.912 18.883 1.00 19.75 83 GLY B C 1
ATOM 1425 O O . GLY B 1 86 ? -3.171 -1.990 18.486 1.00 17.97 83 GLY B O 1
ATOM 1426 N N . GLU B 1 87 ? -2.894 -0.407 20.108 1.00 19.26 84 GLU B N 1
ATOM 1427 C CA . GLU B 1 87 ? -3.802 -1.059 21.051 1.00 20.12 84 GLU B CA 1
ATOM 1428 C C . GLU B 1 87 ? -5.217 -0.865 20.578 1.00 19.86 84 GLU B C 1
ATOM 1429 O O . GLU B 1 87 ? -5.522 0.106 19.883 1.00 19.13 84 GLU B O 1
ATOM 1435 N N . ILE B 1 88 ? -6.074 -1.812 20.932 1.00 19.76 85 ILE B N 1
ATOM 1436 C CA . ILE B 1 88 ? -7.472 -1.720 20.572 1.00 19.15 85 ILE B CA 1
ATOM 1437 C C . ILE B 1 88 ? -8.227 -1.158 21.780 1.00 19.20 85 ILE B C 1
ATOM 1438 O O . ILE B 1 88 ? -8.252 -1.775 22.854 1.00 20.88 85 ILE B O 1
ATOM 1443 N N . PRO B 1 89 ? -8.820 0.026 21.626 1.00 20.38 86 PRO B N 1
ATOM 1444 C CA . PRO B 1 89 ? -9.548 0.615 22.733 1.00 21.23 86 PRO B CA 1
ATOM 1445 C C . PRO B 1 89 ? -10.859 -0.125 22.963 1.00 20.28 86 PRO B C 1
ATOM 1446 O O . PRO B 1 89 ? -11.338 -0.805 22.070 1.00 20.71 86 PRO B O 1
ATOM 1450 N N . ASP B 1 90 ? -11.415 0.031 24.158 1.00 20.46 87 ASP B N 1
ATOM 1451 C CA . ASP B 1 90 ? -12.750 -0.450 24.461 1.00 20.65 87 ASP B CA 1
ATOM 1452 C C . ASP B 1 90 ? -13.750 0.265 23.569 1.00 19.58 87 ASP B C 1
ATOM 1453 O O . ASP B 1 90 ? -13.692 1.506 23.446 1.00 20.01 87 ASP B O 1
ATOM 1458 N N . TYR B 1 91 ? -14.662 -0.493 22.947 1.00 20.33 88 TYR B N 1
ATOM 1459 C CA . TYR B 1 91 ? -15.529 0.067 21.916 1.00 19.27 88 TYR B CA 1
ATOM 1460 C C . TYR B 1 91 ? -16.282 1.252 22.538 1.00 19.87 88 TYR B C 1
ATOM 1461 O O . TYR B 1 91 ? -16.297 2.354 21.988 1.00 19.12 88 TYR B O 1
ATOM 1470 N N . THR B 1 92 ? -16.932 1.022 23.674 1.00 19.16 89 THR B N 1
ATOM 1471 C CA . THR B 1 92 ? -17.773 2.050 24.288 1.00 18.88 89 THR B CA 1
ATOM 1472 C C . THR B 1 92 ? -17.010 3.308 24.680 1.00 18.87 89 THR B C 1
ATOM 1473 O O . THR B 1 92 ? -17.437 4.438 24.360 1.00 15.92 89 THR B O 1
ATOM 1477 N N . GLU B 1 93 ? -15.859 3.130 25.328 1.00 19.49 90 GLU B N 1
ATOM 1478 C CA . GLU B 1 93 ? -15.042 4.283 25.649 1.00 21.10 90 GLU B CA 1
ATOM 1479 C C . GLU B 1 93 ? -14.520 5.013 24.384 1.00 19.65 90 GLU B C 1
ATOM 1480 O O . GLU B 1 93 ? -14.421 6.251 24.380 1.00 17.80 90 GLU B O 1
ATOM 1486 N N . SER B 1 94 ? -14.188 4.257 23.339 1.00 19.98 91 SER B N 1
ATOM 1487 C CA . SER B 1 94 ? -13.713 4.870 22.094 1.00 19.45 91 SER B CA 1
ATOM 1488 C C . SER B 1 94 ? -14.827 5.722 21.447 1.00 20.07 91 SER B C 1
ATOM 1489 O O . SER B 1 94 ? -14.569 6.812 20.893 1.00 19.81 91 SER B O 1
ATOM 1492 N N . LEU B 1 95 ? -16.059 5.208 21.490 1.00 19.18 92 LEU B N 1
ATOM 1493 C CA . LEU B 1 95 ? -17.225 5.927 20.957 1.00 19.96 92 LEU B CA 1
ATOM 1494 C C . LEU B 1 95 ? -17.466 7.210 21.725 1.00 20.13 92 LEU B C 1
ATOM 1495 O O . LEU B 1 95 ? -17.729 8.292 21.123 1.00 19.23 92 LEU B O 1
ATOM 1500 N N . LYS B 1 96 ? -17.398 7.100 23.059 1.00 20.96 93 LYS B N 1
ATOM 1501 C CA . LYS B 1 96 ? -17.525 8.275 23.925 1.00 23.01 93 LYS B CA 1
ATOM 1502 C C . LYS B 1 96 ? -16.465 9.332 23.549 1.00 22.51 93 LYS B C 1
ATOM 1503 O O . LYS B 1 96 ? -16.785 10.517 23.363 1.00 21.18 93 LYS B O 1
ATOM 1509 N N . LEU B 1 97 ? -15.217 8.895 23.442 1.00 22.54 94 LEU B N 1
ATOM 1510 C CA . LEU B 1 97 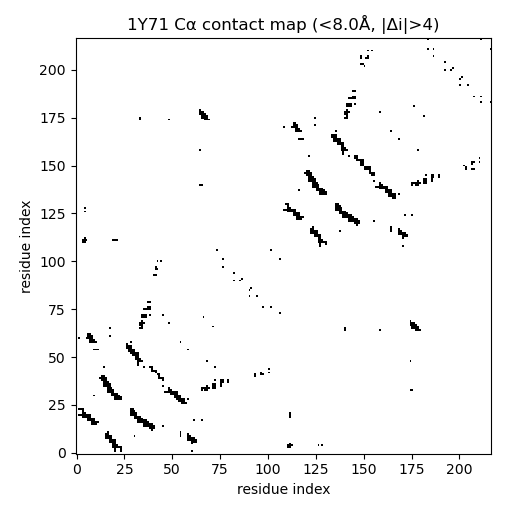? -14.110 9.773 23.034 1.00 23.10 94 LEU B CA 1
ATOM 1511 C C . LEU B 1 97 ? -14.288 10.381 21.653 1.00 22.35 94 LEU B C 1
ATOM 1512 O O . LEU B 1 97 ? -14.230 11.617 21.505 1.00 23.67 94 LEU B O 1
ATOM 1517 N N . ALA B 1 98 ? -14.521 9.543 20.648 1.00 21.59 95 ALA B N 1
ATOM 1518 C CA . ALA B 1 98 ? -14.735 9.997 19.272 1.00 21.99 95 ALA B CA 1
ATOM 1519 C C . ALA B 1 98 ? -15.826 11.103 19.195 1.00 22.36 95 ALA B C 1
ATOM 1520 O O . ALA B 1 98 ? -15.691 12.133 18.514 1.00 21.48 95 ALA B O 1
ATOM 1522 N N . LEU B 1 99 ? -16.896 10.890 19.927 1.00 23.63 96 LEU B N 1
ATOM 1523 C CA . LEU B 1 99 ? -18.000 11.815 19.962 1.00 25.60 96 LEU B CA 1
ATOM 1524 C C . LEU B 1 99 ? -17.631 13.143 20.631 1.00 26.04 96 LEU B C 1
ATOM 1525 O O . LEU B 1 99 ? -17.973 14.225 20.123 1.00 24.62 96 LEU B O 1
ATOM 1530 N N . GLU B 1 100 ? -16.939 13.059 21.760 1.00 26.43 97 GLU B N 1
ATOM 1531 C CA . GLU B 1 100 ? -16.511 14.287 22.462 1.00 28.25 97 GLU B CA 1
ATOM 1532 C C . GLU B 1 100 ? -15.558 15.094 21.580 1.00 27.71 97 GLU B C 1
ATOM 1533 O O . GLU B 1 100 ? -15.690 16.337 21.466 1.00 26.87 97 GLU B O 1
ATOM 1539 N N . THR B 1 101 ? -14.661 14.385 20.887 1.00 26.60 98 THR B N 1
ATOM 1540 C CA . THR B 1 101 ? -13.730 15.010 19.936 1.00 26.23 98 THR B CA 1
ATOM 1541 C C . THR B 1 101 ? -14.449 15.774 18.830 1.00 26.24 98 THR B C 1
ATOM 1542 O O . THR B 1 101 ? -14.126 16.954 18.555 1.00 26.02 98 THR B O 1
ATOM 1546 N N . GLN B 1 102 ? -15.436 15.127 18.219 1.00 25.17 99 GLN B N 1
ATOM 1547 C CA . GLN B 1 102 ? -16.201 15.750 17.160 1.00 25.62 99 GLN B CA 1
ATOM 1548 C C . GLN B 1 102 ? -16.977 16.970 17.665 1.00 26.30 99 GLN B C 1
ATOM 1549 O O . GLN B 1 102 ? -17.029 18.018 16.996 1.00 25.12 99 GLN B O 1
ATOM 1563 N N . ASN B 1 104 ? -16.230 18.843 20.313 1.00 27.40 101 ASN B N 1
ATOM 1564 C CA . ASN B 1 104 ? -15.217 19.866 20.562 1.00 28.21 101 ASN B CA 1
ATOM 1565 C C . ASN B 1 104 ? -14.663 20.522 19.302 1.00 28.56 101 ASN B C 1
ATOM 1566 O O . ASN B 1 104 ? -14.218 21.687 19.343 1.00 28.43 101 ASN B O 1
ATOM 1571 N N . SER B 1 105 ? -14.680 19.787 18.191 1.00 27.75 102 SER B N 1
ATOM 1572 C CA . SER B 1 105 ? -14.184 20.303 16.929 1.00 27.35 102 SER B CA 1
ATOM 1573 C C . SER B 1 105 ? -14.934 21.544 16.450 1.00 27.38 102 SER B C 1
ATOM 1574 O O . SER B 1 105 ? -14.414 22.273 15.624 1.00 26.45 102 SER B O 1
ATOM 1577 N N . PHE B 1 106 ? -16.143 21.763 16.967 1.00 26.90 103 PHE B N 1
ATOM 1578 C CA . PHE B 1 106 ? -16.966 22.892 16.565 1.00 27.64 103 PHE B CA 1
ATOM 1579 C C . PHE B 1 106 ? -16.772 24.123 17.456 1.00 28.11 103 PHE B C 1
ATOM 1580 O O . PHE B 1 106 ? -17.413 25.118 17.238 1.00 26.66 103 PHE B O 1
ATOM 1588 N N . SER B 1 107 ? -15.888 24.040 18.447 1.00 28.93 104 SER B N 1
ATOM 1589 C CA . SER B 1 107 ? -15.739 25.078 19.463 1.00 31.58 104 SER B CA 1
ATOM 1590 C C . SER B 1 107 ? -15.597 26.518 18.957 1.00 32.48 104 SER B C 1
ATOM 1591 O O . SER B 1 107 ? -16.057 27.433 19.612 1.00 32.53 104 SER B O 1
ATOM 1594 N N . GLU B 1 108 ? -14.976 26.709 17.801 1.00 33.33 105 GLU B N 1
ATOM 1595 C CA . GLU B 1 108 ? -14.744 28.049 17.264 1.00 35.56 105 GLU B CA 1
ATOM 1596 C C . GLU B 1 108 ? -15.559 28.238 15.968 1.00 34.12 105 GLU B C 1
ATOM 1597 O O . GLU B 1 108 ? -15.282 29.116 15.157 1.00 34.21 105 GLU B O 1
ATOM 1603 N N . ASP B 1 109 ? -16.587 27.403 15.801 1.00 32.77 106 ASP B N 1
ATOM 1604 C CA . ASP B 1 109 ? -17.382 27.363 14.567 1.00 32.12 106 ASP B CA 1
ATOM 1605 C C . ASP B 1 109 ? -18.785 27.963 14.771 1.00 30.75 106 ASP B C 1
ATOM 1606 O O . ASP B 1 109 ? -19.661 27.342 15.381 1.00 30.28 106 ASP B O 1
ATOM 1611 N N . ASP B 1 110 ? -18.997 29.172 14.244 1.00 30.83 107 ASP B N 1
ATOM 1612 C CA . ASP B 1 110 ? -20.301 29.833 14.373 1.00 30.16 107 ASP B CA 1
ATOM 1613 C C . ASP B 1 110 ? -21.281 29.617 13.206 1.00 29.55 107 ASP B C 1
ATOM 1614 O O . ASP B 1 110 ? -22.304 30.305 13.114 1.00 29.04 107 ASP B O 1
ATOM 1619 N N . SER B 1 111 ? -21.010 28.613 12.362 1.00 28.82 108 SER B N 1
ATOM 1620 C CA . SER B 1 111 ? -21.897 28.284 11.224 1.00 28.64 108 SER B CA 1
ATOM 1621 C C . SER B 1 111 ? -23.215 27.605 11.635 1.00 28.46 108 SER B C 1
ATOM 1622 O O . SER B 1 111 ? -23.286 26.951 12.679 1.00 27.95 108 SER B O 1
ATOM 1625 N N . PRO B 1 112 ? -24.268 27.736 10.798 1.00 28.97 109 PRO B N 1
ATOM 1626 C CA . PRO B 1 112 ? -25.472 26.896 10.944 1.00 28.69 109 PRO B CA 1
ATOM 1627 C C . PRO B 1 112 ? -25.192 25.376 10.924 1.00 29.19 109 PRO B C 1
ATOM 1628 O O . PRO B 1 112 ? -25.903 24.633 11.611 1.00 28.50 109 PRO B O 1
ATOM 1632 N N . PHE B 1 113 ? -24.172 24.936 10.175 1.00 29.42 110 PHE B N 1
ATOM 1633 C CA . PHE B 1 113 ? -23.873 23.496 10.055 1.00 29.92 110 PHE B CA 1
ATOM 1634 C C . PHE B 1 113 ? -23.355 22.967 11.388 1.00 29.47 110 PHE B C 1
ATOM 1635 O O . PHE B 1 113 ? -23.787 21.911 11.859 1.00 30.26 110 PHE B O 1
ATOM 1643 N N . ALA B 1 114 ? -22.443 23.718 11.996 1.00 29.25 111 ALA B N 1
ATOM 1644 C CA . ALA B 1 114 ? -21.965 23.431 13.355 1.00 28.45 111 ALA B CA 1
ATOM 1645 C C . ALA B 1 114 ? -23.109 23.367 14.365 1.00 28.24 111 ALA B C 1
ATOM 1646 O O . ALA B 1 114 ? -23.176 22.415 15.139 1.00 26.64 111 ALA B O 1
ATOM 1648 N N . GLU B 1 115 ? -24.021 24.356 14.341 1.00 28.79 112 GLU B N 1
ATOM 1649 C CA . GLU B 1 115 ? -25.160 24.391 15.276 1.00 30.72 112 GLU B CA 1
ATOM 1650 C C . GLU B 1 115 ? -25.975 23.106 15.204 1.00 30.43 112 GLU B C 1
ATOM 1651 O O . GLU B 1 115 ? -26.228 22.449 16.212 1.00 30.46 112 GLU B O 1
ATOM 1657 N N . ARG B 1 116 ? -26.363 22.776 13.979 1.00 30.64 113 ARG B N 1
ATOM 1658 C CA . ARG B 1 116 ? -27.222 21.670 13.666 1.00 31.22 113 ARG B CA 1
ATOM 1659 C C . ARG B 1 116 ? -26.508 20.347 14.008 1.00 30.18 113 ARG B C 1
ATOM 1660 O O . ARG B 1 116 ? -27.121 19.457 14.602 1.00 30.12 113 ARG B O 1
ATOM 1668 N N . SER B 1 117 ? -25.216 20.254 13.669 1.00 28.71 114 SER B N 1
ATOM 1669 C CA . SER B 1 117 ? -24.396 19.083 14.010 1.00 28.42 114 SER B CA 1
ATOM 1670 C C . SER B 1 117 ? -24.286 18.871 15.508 1.00 28.14 114 SER B C 1
ATOM 1671 O O . SER B 1 117 ? -24.437 17.753 15.982 1.00 27.71 114 SER B O 1
ATOM 1674 N N . LEU B 1 118 ? -23.991 19.938 16.259 1.00 29.18 115 LEU B N 1
ATOM 1675 C CA . LEU B 1 118 ? -23.829 19.829 17.711 1.00 30.81 115 LEU B CA 1
ATOM 1676 C C . LEU B 1 118 ? -25.124 19.320 18.370 1.00 32.07 115 LEU B C 1
ATOM 1677 O O . LEU B 1 118 ? -25.091 18.402 19.206 1.00 32.43 115 LEU B O 1
ATOM 1682 N N . GLU B 1 119 ? -26.264 19.864 17.951 1.00 33.62 116 GLU B N 1
ATOM 1683 C CA . GLU B 1 119 ? -27.586 19.380 18.395 1.00 35.00 116 GLU B CA 1
ATOM 1684 C C . GLU B 1 119 ? -27.720 17.871 18.190 1.00 34.83 116 GLU B C 1
ATOM 1685 O O . GLU B 1 119 ? -28.099 17.094 19.086 1.00 35.42 116 GLU B O 1
ATOM 1691 N N . THR B 1 120 ? -27.442 17.479 16.960 1.00 34.71 117 THR B N 1
ATOM 1692 C CA . THR B 1 120 ? -27.527 16.091 16.527 1.00 34.74 117 THR B CA 1
ATOM 1693 C C . THR B 1 120 ? -26.643 15.157 17.349 1.00 33.49 117 THR B C 1
ATOM 1694 O O . THR B 1 120 ? -27.111 14.109 17.810 1.00 33.37 117 THR B O 1
ATOM 1698 N N . LEU B 1 121 ? -25.385 15.544 17.551 1.00 32.13 118 LEU B N 1
ATOM 1699 C CA . LEU B 1 121 ? -24.449 14.740 18.347 1.00 31.09 118 LEU B CA 1
ATOM 1700 C C . LEU B 1 121 ? -24.843 14.665 19.803 1.00 31.86 118 LEU B C 1
ATOM 1701 O O . LEU B 1 121 ? -24.655 13.631 20.439 1.00 29.93 118 LEU B O 1
ATOM 1706 N N . GLN B 1 122 ? -25.393 15.759 20.335 1.00 33.30 119 GLN B N 1
ATOM 1707 C CA . GLN B 1 122 ? -25.841 15.759 21.738 1.00 35.42 119 GLN B CA 1
ATOM 1708 C C . GLN B 1 122 ? -26.921 14.685 21.963 1.00 35.70 119 GLN B C 1
ATOM 1709 O O . GLN B 1 122 ? -26.885 13.962 22.947 1.00 36.66 119 GLN B O 1
ATOM 1715 N N . GLN B 1 123 ? -27.856 14.573 21.030 1.00 36.61 120 GLN B N 1
ATOM 1716 C CA . GLN B 1 123 ? -28.883 13.541 21.101 1.00 37.41 120 GLN B CA 1
ATOM 1717 C C . GLN B 1 123 ? -28.305 12.149 20.918 1.00 37.54 120 GLN B C 1
ATOM 1718 O O . GLN B 1 123 ? -28.668 11.220 21.665 1.00 37.95 120 GLN B O 1
ATOM 1724 N N . LEU B 1 124 ? -27.452 11.994 19.907 1.00 36.65 121 LEU B N 1
ATOM 1725 C CA . LEU B 1 124 ? -26.806 10.700 19.644 1.00 37.16 121 LEU B CA 1
ATOM 1726 C C . LEU B 1 124 ? -26.120 10.163 20.902 1.00 36.90 121 LEU B C 1
ATOM 1727 O O . LEU B 1 124 ? -26.208 8.973 21.213 1.00 36.55 121 LEU B O 1
ATOM 1732 N N . LYS B 1 125 ? -25.465 11.067 21.625 1.00 37.21 122 LYS B N 1
ATOM 1733 C CA . LYS B 1 125 ? -24.806 10.758 22.888 1.00 38.28 122 LYS B CA 1
ATOM 1734 C C . LYS B 1 125 ? -25.791 10.124 23.888 1.00 37.69 122 LYS B C 1
ATOM 1735 O O . LYS B 1 125 ? -25.439 9.196 24.619 1.00 37.35 122 LYS B O 1
ATOM 1741 N N . LYS B 1 126 ? -27.030 10.612 23.890 1.00 37.73 123 LYS B N 1
ATOM 1742 C CA . LYS B 1 126 ? -28.052 10.065 24.779 1.00 37.72 123 LYS B CA 1
ATOM 1743 C C . LYS B 1 126 ? -28.530 8.718 24.250 1.00 37.09 123 LYS B C 1
ATOM 1744 O O . LYS B 1 126 ? -28.675 7.763 25.014 1.00 37.65 123 LYS B O 1
ATOM 1750 N N . ASP B 1 127 ? -28.722 8.637 22.933 1.00 35.74 124 ASP B N 1
ATOM 1751 C CA . ASP B 1 127 ? -29.178 7.417 22.282 1.00 34.58 124 ASP B CA 1
ATOM 1752 C C . ASP B 1 127 ? -28.215 6.236 22.461 1.00 33.97 124 ASP B C 1
ATOM 1753 O O . ASP B 1 127 ? -28.644 5.095 22.625 1.00 32.58 124 ASP B O 1
ATOM 1758 N N . TYR B 1 128 ? -26.918 6.530 22.428 1.00 33.36 125 TYR B N 1
ATOM 1759 C CA . TYR B 1 128 ? -25.878 5.520 22.589 1.00 33.35 125 TYR B CA 1
ATOM 1760 C C . TYR B 1 128 ? -25.730 4.974 24.015 1.00 35.48 125 TYR B C 1
ATOM 1761 O O . TYR B 1 128 ? -24.999 3.991 24.229 1.00 35.34 125 TYR B O 1
ATOM 1770 N N . LYS B 1 129 ? -26.359 5.657 24.969 1.00 37.40 126 LYS B N 1
ATOM 1771 C CA . LYS B 1 129 ? -26.291 5.329 26.411 1.00 40.34 126 LYS B CA 1
ATOM 1772 C C . LYS B 1 129 ? -25.077 5.934 27.123 1.00 41.78 126 LYS B C 1
ATOM 1773 O O . LYS B 1 129 ? -24.698 5.463 28.198 1.00 42.93 126 LYS B O 1
ATOM 1779 N N . LEU B 1 130 ? -24.490 6.983 26.544 1.00 43.44 127 LEU B N 1
ATOM 1780 C CA . LEU B 1 130 ? -23.258 7.600 27.086 1.00 44.51 127 LEU B CA 1
ATOM 1781 C C . LEU B 1 130 ? -23.484 8.963 27.771 1.00 45.78 127 LEU B C 1
ATOM 1782 O O . LEU B 1 130 ? -24.559 9.595 27.655 1.00 46.79 127 LEU B O 1
#

B-factor: mean 29.71, std 7.96, range [15.26, 57.14]

CATH classification: 2.30.30.430

Nearest PDB structures (foldseek):
  1y71-assembly1_A  TM=1.009E+00  e=2.695E-18  Bacillus cereus
  1y71-assembly1_B  TM=9.960E-01  e=1.124E-16  Bacillus cereus
  5i0h-assembly1_A  TM=7.025E-01  e=5.277E-01  Homo sapiens
  5kg8-assembly1_A  TM=6.751E-01  e=8.412E-01  Homo sapiens
  5i0i-assembly2_B  TM=6.751E-01  e=9.452E-01  Homo sapiens

Sequence (217 aa):
TFEIGEIVTGIYKTGKYIGEVTNSRPGSYVVKVLAVLKHPVQERRALAFREQTNIPEQVKKYEGEIPDYTESLKLALETQNSFSEDDSPFAERSLETLQQLKKDYKLTFEIGEIVTGIYKTGKYIGEVTNSRPGSYVVKVLAVLKHPVQGFHERRALAFREQTNIPEQVKKYEGEIPDYTESLKLALETQNSFSEDDSPFAERSLETLQQLKKDYKL

Radius of gyration: 20.4 Å; Cα contacts (8 Å, |Δi|>4): 426; chains: 2; bounding box: 40×60×62 Å

Solvent-accessible surface area: 12321 Å² total

Secondary structure (DSSP, 8-state):
-PPTT-EEEEEETTEEEEEEEEEEETTEEEEEEEEEEEPPP---PPPPTT-EEEEE---EE--S----HHHHHHHHHHH--TTTT--SHHHHHHHHHHHHHHHHTT-/---TT-EEEEEETTEEEEEEEEEEETTEEEEEEEEEEEPPPP-----PPPPTT-EEEEE---EE--SPPPPHHHHHHHHHHH--TTTT--SHHHHHHHHHHHHHHHHTT-